Protein AF-A0A960W6P5-F1 (afdb_monomer_lite)

Foldseek 3Di:
DDDDDDDPPPPPPPDPDQPFDDQVDQDPQNQVQLQQQLLQLQLCCQPPVFHFDDDCVQDDVQQFHWWKKKKWKAFPPHGGQFIFIDLTGPGGNSVRSSVNSSCRQPPRPVHHHHHNVSSVRIKMKMKTKGRWDWDDDDAPVRVQVPDDALFWWKWKQDPLGIFIDASVCSVVDDGPLQVQLVRCVVSPHHSCCSHPPPVMIMIIMGIDMDICVVVDDDDAFPAAWAQGPQAIAGQDDDDPPDDDDPPDDPPPPDHDRHRHIGTDPRDDDDD

Secondary structure (DSSP, 8-state):
----------------S-----GGG--HHHHHHHHHHHHHHHHHHHHTS---B--GGGS-HHHHSB-EEEEEEEETTTEEEEEEEESS-SSBHHHHHHHHHHHHHH--TTSPPPPTTTTTTEEEEEEEEPPPEEE--SSHHHHHHH--TTT-EEEEEETTEEEEE-GGGGGGSSSHHHHHHHHHHHTT--TTHHHH-TT-EEEEE-EEEEEHHHH-PPP--TT-EEEETTEEEE-S---SSSPPPTT-SPPTT----S---B-TT------

Structure (mmCIF, N/CA/C/O backbone):
data_AF-A0A960W6P5-F1
#
_entry.id   AF-A0A960W6P5-F1
#
loop_
_atom_site.group_PDB
_atom_site.id
_atom_site.type_symbol
_atom_site.label_atom_id
_atom_site.label_alt_id
_atom_site.label_comp_id
_atom_site.label_asym_id
_atom_site.label_entity_id
_atom_site.label_seq_id
_atom_site.pdbx_PDB_ins_code
_atom_site.Cartn_x
_atom_site.Cartn_y
_atom_site.Cartn_z
_atom_site.occupancy
_atom_site.B_iso_or_equiv
_atom_site.auth_seq_id
_atom_site.auth_comp_id
_atom_site.auth_asym_id
_atom_site.auth_atom_id
_atom_site.pdbx_PDB_model_num
ATOM 1 N N . MET A 1 1 ? 54.109 10.549 22.892 1.00 36.94 1 MET A N 1
ATOM 2 C CA . MET A 1 1 ? 53.603 11.920 22.634 1.00 36.94 1 MET A CA 1
ATOM 3 C C . MET A 1 1 ? 52.631 11.817 21.458 1.00 36.94 1 MET A C 1
ATOM 5 O O . MET A 1 1 ? 53.057 11.331 20.428 1.00 36.94 1 MET A O 1
ATOM 9 N N . ARG A 1 2 ? 51.299 11.926 21.640 1.00 33.75 2 ARG A N 1
ATOM 10 C CA . ARG A 1 2 ? 50.510 13.191 21.607 1.00 33.75 2 ARG A CA 1
ATOM 11 C C . ARG A 1 2 ? 50.836 13.976 20.315 1.00 33.75 2 ARG A C 1
ATOM 13 O O . ARG A 1 2 ? 51.990 14.343 20.184 1.00 33.75 2 ARG A O 1
ATOM 20 N N . LYS A 1 3 ? 49.952 14.300 19.360 1.00 33.56 3 LYS A N 1
ATOM 21 C CA . LYS A 1 3 ? 48.526 14.713 19.352 1.00 33.56 3 LYS A CA 1
ATOM 22 C C . LYS A 1 3 ? 48.093 14.853 17.861 1.00 33.56 3 LYS A C 1
ATOM 24 O O . LYS A 1 3 ? 48.922 15.250 17.059 1.00 33.56 3 LYS A O 1
ATOM 29 N N . TRP A 1 4 ? 46.904 14.376 17.465 1.00 28.83 4 TRP A N 1
ATOM 30 C CA . TRP A 1 4 ? 45.739 15.163 16.979 1.00 28.83 4 TRP A CA 1
ATOM 31 C C . TRP A 1 4 ? 45.913 16.044 15.725 1.00 28.83 4 TRP A C 1
ATOM 33 O O . TRP A 1 4 ? 46.642 17.017 15.796 1.00 28.83 4 TRP A O 1
ATOM 43 N N . PHE A 1 5 ? 45.125 15.754 14.676 1.00 30.88 5 PHE A N 1
ATOM 44 C CA . PHE A 1 5 ? 44.292 16.668 13.853 1.00 30.88 5 PHE A CA 1
ATOM 45 C C . PHE A 1 5 ? 43.486 15.755 12.894 1.00 30.88 5 PHE A C 1
ATOM 47 O O . PHE A 1 5 ? 44.044 15.206 11.956 1.00 30.88 5 PHE A O 1
ATOM 54 N N . ALA A 1 6 ? 42.272 15.287 13.205 1.00 30.50 6 ALA A N 1
ATOM 55 C CA . ALA A 1 6 ? 41.006 16.026 13.248 1.00 30.50 6 ALA A CA 1
ATOM 56 C C . ALA A 1 6 ? 40.780 16.889 11.993 1.00 30.50 6 ALA A C 1
ATOM 58 O O . ALA A 1 6 ? 41.143 18.056 11.983 1.00 30.50 6 ALA A O 1
ATOM 59 N N . CYS A 1 7 ? 40.180 16.295 10.956 1.00 28.50 7 CYS A N 1
ATOM 60 C CA . CYS A 1 7 ? 39.377 16.996 9.946 1.00 28.50 7 CYS A CA 1
ATOM 61 C C . CYS A 1 7 ? 38.496 15.985 9.188 1.00 28.50 7 CYS A C 1
ATOM 63 O O . CYS A 1 7 ? 38.582 15.813 7.977 1.00 28.50 7 CYS A O 1
ATOM 65 N N . ILE A 1 8 ? 37.638 15.283 9.936 1.00 33.38 8 ILE A N 1
ATOM 66 C CA . ILE A 1 8 ? 36.385 14.762 9.381 1.00 33.38 8 ILE A CA 1
ATOM 67 C C . ILE A 1 8 ? 35.497 15.995 9.254 1.00 33.38 8 ILE A C 1
ATOM 69 O O . ILE A 1 8 ? 34.853 16.413 10.217 1.00 33.38 8 ILE A O 1
ATOM 73 N N . LEU A 1 9 ? 35.561 16.654 8.098 1.00 32.22 9 LEU A N 1
ATOM 74 C CA . LEU A 1 9 ? 34.651 17.742 7.792 1.00 32.22 9 LEU A CA 1
ATOM 75 C C . LEU A 1 9 ? 33.295 17.102 7.492 1.00 32.22 9 LEU A C 1
ATOM 77 O O . LEU A 1 9 ? 33.048 16.592 6.401 1.00 32.22 9 LEU A O 1
ATOM 81 N N . PHE A 1 10 ? 32.467 17.077 8.535 1.00 31.36 10 PHE A N 1
ATOM 82 C CA . PHE A 1 10 ? 31.018 16.990 8.473 1.00 31.36 10 PHE A CA 1
ATOM 83 C C . PHE A 1 10 ? 30.524 17.817 7.282 1.00 31.36 10 PHE A C 1
ATOM 85 O O . PHE A 1 10 ? 30.474 19.046 7.342 1.00 31.36 10 PHE A O 1
ATOM 92 N N . LEU A 1 11 ? 30.164 17.143 6.191 1.00 30.20 11 LEU A N 1
ATOM 93 C CA . LEU A 1 11 ? 29.319 17.745 5.178 1.00 30.20 11 LEU A CA 1
ATOM 94 C C . LEU A 1 11 ? 27.909 17.735 5.765 1.00 30.20 11 LEU A C 1
ATOM 96 O O . LEU A 1 11 ? 27.153 16.776 5.623 1.00 30.20 11 LEU A O 1
ATOM 100 N N . THR A 1 12 ? 27.619 18.786 6.526 1.00 31.58 12 THR A N 1
ATOM 101 C CA . THR A 1 12 ? 26.299 19.118 7.043 1.00 31.58 12 THR A CA 1
ATOM 102 C C . THR A 1 12 ? 25.379 19.297 5.847 1.00 31.58 12 THR A C 1
ATOM 104 O O . THR A 1 12 ? 25.300 20.366 5.245 1.00 31.58 12 THR A O 1
ATOM 107 N N . VAL A 1 13 ? 24.711 18.216 5.460 1.00 35.00 13 VAL A N 1
ATOM 108 C CA . VAL A 1 13 ? 23.584 18.301 4.553 1.00 35.00 13 VAL A CA 1
ATOM 109 C C . VAL A 1 13 ? 22.502 19.065 5.313 1.00 35.00 13 VAL A C 1
ATOM 111 O O . VAL A 1 13 ? 21.897 18.542 6.247 1.00 35.00 13 VAL A O 1
ATOM 114 N N . LEU A 1 14 ? 22.288 20.321 4.918 1.00 33.56 14 LEU A N 1
ATOM 115 C CA . LEU A 1 14 ? 21.034 21.037 5.126 1.00 33.56 14 LEU A CA 1
ATOM 116 C C . LEU A 1 14 ? 19.917 20.245 4.423 1.00 33.56 14 LEU A C 1
ATOM 118 O O . LEU A 1 14 ? 19.504 20.561 3.311 1.00 33.56 14 LEU A O 1
ATOM 122 N N . LEU A 1 15 ? 19.451 19.175 5.058 1.00 34.84 15 LEU A N 1
ATOM 123 C CA . LEU A 1 15 ? 18.169 18.561 4.762 1.00 34.84 15 LEU A CA 1
ATOM 124 C C . LEU A 1 15 ? 17.213 19.091 5.816 1.00 34.84 15 LEU A C 1
ATOM 126 O O . LEU A 1 15 ? 17.312 18.782 7.000 1.00 34.84 15 LEU A O 1
ATOM 130 N N . CYS A 1 16 ? 16.317 19.951 5.354 1.00 30.98 16 CYS A N 1
ATOM 131 C CA . CYS A 1 16 ? 15.115 20.345 6.056 1.00 30.98 16 CYS A CA 1
ATOM 132 C C . CYS A 1 16 ? 14.425 19.091 6.634 1.00 30.98 16 CYS A C 1
ATOM 134 O O . CYS A 1 16 ? 13.851 18.304 5.890 1.00 30.98 16 CYS A O 1
ATOM 136 N N . GLY A 1 17 ? 14.569 18.875 7.944 1.00 33.03 17 GLY A N 1
ATOM 137 C CA . GLY A 1 17 ? 13.597 18.250 8.850 1.00 33.03 17 GLY A CA 1
ATOM 138 C C . GLY A 1 17 ? 12.986 16.877 8.541 1.00 33.03 17 GLY A C 1
ATOM 139 O O . GLY A 1 17 ? 12.053 16.516 9.241 1.00 33.03 17 GLY A O 1
ATOM 140 N N . MET A 1 18 ? 13.437 16.102 7.553 1.00 37.28 18 MET A N 1
ATOM 141 C CA . MET A 1 18 ? 12.919 14.744 7.328 1.00 37.28 18 MET A CA 1
ATOM 142 C C . MET A 1 18 ? 13.767 13.735 8.097 1.00 37.28 18 MET A C 1
ATOM 144 O O . MET A 1 18 ? 14.773 13.226 7.594 1.00 37.28 18 MET A O 1
ATOM 148 N N . ARG A 1 19 ? 13.375 13.455 9.340 1.00 43.12 19 ARG A N 1
ATOM 149 C CA . ARG A 1 19 ? 13.974 12.384 10.132 1.00 43.12 19 ARG A CA 1
ATOM 150 C C . ARG A 1 19 ? 13.418 11.060 9.608 1.00 43.12 19 ARG A C 1
ATOM 152 O O . ARG A 1 19 ? 12.298 10.669 9.897 1.00 43.12 19 ARG A O 1
ATOM 159 N N . ILE A 1 20 ? 14.191 10.390 8.756 1.00 44.88 20 ILE A N 1
ATOM 160 C CA . ILE A 1 20 ? 13.807 9.086 8.204 1.00 44.88 20 ILE A CA 1
ATOM 161 C C . ILE A 1 20 ? 13.929 8.054 9.328 1.00 44.88 20 ILE A C 1
ATOM 163 O O . ILE A 1 20 ? 15.038 7.629 9.658 1.00 44.88 20 ILE A O 1
ATOM 167 N N . TYR A 1 21 ? 12.804 7.657 9.919 1.00 45.97 21 TYR A N 1
ATOM 168 C CA . TYR A 1 21 ? 12.775 6.531 10.844 1.00 45.97 21 TYR A CA 1
ATOM 169 C C . TYR A 1 21 ? 12.943 5.221 10.062 1.00 45.97 21 TYR A C 1
ATOM 171 O O . TYR A 1 21 ? 12.307 5.035 9.018 1.00 45.97 21 TYR A O 1
ATOM 179 N N . PRO A 1 22 ? 13.824 4.311 10.511 1.00 53.16 22 PRO A N 1
ATOM 180 C CA . PRO A 1 22 ? 13.925 3.000 9.902 1.00 53.16 22 PRO A CA 1
ATOM 181 C C . PRO A 1 22 ? 12.586 2.293 10.091 1.00 53.16 22 PRO A C 1
ATOM 183 O O . PRO A 1 22 ? 12.090 2.172 11.207 1.00 53.16 22 PRO A O 1
ATOM 186 N N . VAL A 1 23 ? 12.010 1.837 8.980 1.00 54.44 23 VAL A N 1
ATOM 187 C CA . VAL A 1 23 ? 10.704 1.172 8.955 1.00 54.44 23 VAL A CA 1
ATOM 188 C C . VAL A 1 23 ? 10.658 0.001 9.937 1.00 54.44 23 VAL A C 1
ATOM 190 O O . VAL A 1 23 ? 9.625 -0.213 10.541 1.00 54.44 23 VAL A O 1
ATOM 193 N N . GLU A 1 24 ? 11.792 -0.645 10.221 1.00 57.94 24 GLU A N 1
ATOM 194 C CA . GLU A 1 24 ? 11.976 -1.787 11.138 1.00 57.94 24 GLU A CA 1
ATOM 195 C C . GLU A 1 24 ? 11.579 -1.557 12.616 1.00 57.94 24 GLU A C 1
ATOM 197 O O . GLU A 1 24 ? 11.717 -2.475 13.417 1.00 57.94 24 GLU A O 1
ATOM 202 N N . ASN A 1 25 ? 11.044 -0.387 12.988 1.00 67.19 25 ASN A N 1
ATOM 203 C CA . ASN A 1 25 ? 10.884 0.026 14.384 1.00 67.19 25 ASN A CA 1
ATOM 204 C C . ASN A 1 25 ? 9.453 0.390 14.832 1.00 67.19 25 ASN A C 1
ATOM 206 O O . ASN A 1 25 ? 9.312 1.110 15.816 1.00 67.19 25 ASN A O 1
ATOM 210 N N . PHE A 1 26 ? 8.401 -0.093 14.157 1.00 77.88 26 PHE A N 1
ATOM 211 C CA . PHE A 1 26 ? 7.033 0.059 14.683 1.00 77.88 26 PHE A CA 1
ATOM 212 C C . PHE A 1 26 ? 6.753 -0.964 15.781 1.00 77.88 26 PHE A C 1
ATOM 214 O O . PHE A 1 26 ? 6.816 -2.174 15.516 1.00 77.88 26 PHE A O 1
ATOM 221 N N . ALA A 1 27 ? 6.421 -0.487 16.978 1.00 77.75 27 ALA A N 1
ATOM 222 C CA . ALA A 1 27 ? 6.035 -1.334 18.102 1.00 77.75 27 ALA A CA 1
ATOM 223 C C . ALA A 1 27 ? 4.713 -2.075 17.799 1.00 77.75 27 ALA A C 1
ATOM 225 O O . ALA A 1 27 ? 3.899 -1.565 17.021 1.00 77.75 27 ALA A O 1
ATOM 226 N N . PRO A 1 28 ? 4.471 -3.273 18.369 1.00 73.38 28 PRO A N 1
ATOM 227 C CA . PRO A 1 28 ? 3.207 -3.996 18.193 1.00 73.38 28 PRO A CA 1
ATOM 228 C C . PRO A 1 28 ? 1.972 -3.127 18.468 1.00 73.38 28 PRO A C 1
ATOM 230 O O . PRO A 1 28 ? 0.989 -3.190 17.731 1.00 73.38 28 PRO A O 1
ATOM 233 N N . GLU A 1 29 ? 2.061 -2.252 19.466 1.00 70.94 29 GLU A N 1
ATOM 234 C CA . GLU A 1 29 ? 1.019 -1.306 19.843 1.00 70.94 29 GLU A CA 1
ATOM 235 C C . GLU A 1 29 ? 0.746 -0.302 18.713 1.00 70.94 29 GLU A C 1
ATOM 237 O O . GLU A 1 29 ? -0.391 -0.100 18.303 1.00 70.94 29 GLU A O 1
ATOM 242 N N . GLU A 1 30 ? 1.782 0.281 18.116 1.00 79.50 30 GLU A N 1
ATOM 243 C CA . GLU A 1 30 ? 1.628 1.235 17.009 1.00 79.50 30 GLU A CA 1
ATOM 244 C C . GLU A 1 30 ? 0.997 0.589 15.767 1.00 79.50 30 GLU A C 1
ATOM 246 O O . GLU A 1 30 ? 0.208 1.220 15.063 1.00 79.50 30 GLU A O 1
ATOM 251 N N . ARG A 1 31 ? 1.308 -0.684 15.503 1.00 81.81 31 ARG A N 1
ATOM 252 C CA . ARG A 1 31 ? 0.706 -1.445 14.396 1.00 81.81 31 ARG A CA 1
ATOM 253 C C . ARG A 1 31 ? -0.774 -1.703 14.650 1.00 81.81 31 ARG A C 1
ATOM 255 O O . ARG A 1 31 ? -1.598 -1.422 13.780 1.00 81.81 31 ARG A O 1
ATOM 262 N N . ALA A 1 32 ? -1.113 -2.168 15.852 1.00 75.31 32 ALA A N 1
ATOM 263 C CA . ALA A 1 32 ? -2.498 -2.360 16.268 1.00 75.31 32 ALA A CA 1
ATOM 264 C C . ALA A 1 32 ? -3.291 -1.042 16.202 1.00 75.31 32 ALA A C 1
ATOM 266 O O . ALA A 1 32 ? -4.412 -1.024 15.699 1.00 75.31 32 ALA A O 1
ATOM 267 N N . TYR A 1 33 ? -2.685 0.082 16.600 1.00 78.19 33 TYR A N 1
ATOM 268 C CA . TYR A 1 33 ? -3.291 1.407 16.458 1.00 78.19 33 TYR A CA 1
ATOM 269 C C . TYR A 1 33 ? -3.628 1.757 15.014 1.00 78.19 33 TYR A C 1
ATOM 271 O O . TYR A 1 33 ? -4.743 2.180 14.725 1.00 78.19 33 TYR A O 1
ATOM 279 N N . LEU A 1 34 ? -2.681 1.581 14.091 1.00 86.44 34 LEU A N 1
ATOM 280 C CA . LEU A 1 34 ? -2.907 1.902 12.683 1.00 86.44 34 LEU A CA 1
ATOM 281 C C . LEU A 1 34 ? -3.970 0.995 12.048 1.00 86.44 34 LEU A C 1
ATOM 283 O O . LEU A 1 34 ? -4.741 1.470 11.215 1.00 86.44 34 LEU A O 1
ATOM 287 N N . LEU A 1 35 ? -4.062 -0.273 12.459 1.00 84.00 35 LEU A N 1
ATOM 288 C CA . LEU A 1 35 ? -5.155 -1.158 12.037 1.00 84.00 35 LEU A CA 1
ATOM 289 C C . LEU A 1 35 ? -6.504 -0.685 12.583 1.00 84.00 35 LEU A C 1
ATOM 291 O O . LEU A 1 35 ? -7.467 -0.611 11.822 1.00 84.00 35 LEU A O 1
ATOM 295 N N . ASN A 1 36 ? -6.568 -0.285 13.854 1.00 76.81 36 ASN A N 1
ATOM 296 C CA . ASN A 1 36 ? -7.779 0.292 14.441 1.00 76.81 36 ASN A CA 1
ATOM 297 C C . ASN A 1 36 ? -8.178 1.596 13.735 1.00 76.81 36 ASN A C 1
ATOM 299 O O . ASN A 1 36 ? -9.363 1.837 13.508 1.00 76.81 36 ASN A O 1
ATOM 303 N N . LEU A 1 37 ? -7.196 2.410 13.336 1.00 84.56 37 LEU A N 1
ATOM 304 C CA . LEU A 1 37 ? -7.404 3.652 12.591 1.00 84.56 37 LEU A CA 1
ATOM 305 C C . LEU A 1 37 ? -8.008 3.398 11.230 1.00 84.56 37 LEU A C 1
ATOM 307 O O . LEU A 1 37 ? -8.982 4.049 10.855 1.00 84.56 37 LEU A O 1
ATOM 311 N N . ALA A 1 38 ? -7.448 2.428 10.517 1.00 90.56 38 ALA A N 1
ATOM 312 C CA . ALA A 1 38 ? -7.981 1.991 9.246 1.00 90.56 38 ALA A CA 1
ATOM 313 C C . ALA A 1 38 ? -9.400 1.425 9.415 1.00 90.56 38 ALA A C 1
ATOM 315 O O . ALA A 1 38 ? -10.299 1.817 8.677 1.00 90.56 38 ALA A O 1
ATOM 316 N N . ARG A 1 39 ? -9.650 0.578 10.422 1.00 89.62 39 ARG A N 1
ATOM 317 C CA . ARG A 1 39 ? -10.983 0.013 10.683 1.00 89.62 39 ARG A CA 1
ATOM 318 C C . ARG A 1 39 ? -12.025 1.090 10.980 1.00 89.62 39 ARG A C 1
ATOM 320 O O . ARG A 1 39 ? -13.084 1.078 10.360 1.00 89.62 39 ARG A O 1
ATOM 327 N N . ALA A 1 40 ? -11.713 2.043 11.856 1.00 80.44 40 ALA A N 1
ATOM 328 C CA . ALA A 1 40 ? -12.594 3.173 12.149 1.00 80.44 40 ALA A CA 1
ATOM 329 C C . ALA A 1 40 ? -12.857 4.021 10.894 1.00 80.44 40 ALA A C 1
ATOM 331 O O . ALA A 1 40 ? -14.001 4.345 10.588 1.00 80.44 40 ALA A O 1
ATOM 332 N N . ALA A 1 41 ? -11.809 4.332 10.122 1.00 88.62 41 ALA A N 1
ATOM 333 C CA . ALA A 1 41 ? -11.936 5.080 8.874 1.00 88.62 41 ALA A CA 1
ATOM 334 C C . ALA A 1 41 ? -12.802 4.354 7.835 1.00 88.62 41 ALA A C 1
ATOM 336 O O . ALA A 1 41 ? -13.607 4.990 7.154 1.00 88.62 41 ALA A O 1
ATOM 337 N N . LEU A 1 42 ? -12.667 3.032 7.718 1.00 90.75 42 LEU A N 1
ATOM 338 C CA . LEU A 1 42 ? -13.500 2.218 6.840 1.00 90.75 42 LEU A CA 1
ATOM 339 C C . LEU A 1 42 ? -14.964 2.263 7.289 1.00 90.75 42 LEU A C 1
ATOM 341 O O . LEU A 1 42 ? -15.825 2.671 6.513 1.00 90.75 42 LEU A O 1
ATOM 345 N N . ASP A 1 43 ? -15.236 1.883 8.537 1.00 82.62 43 ASP A N 1
ATOM 346 C CA . ASP A 1 43 ? -16.601 1.730 9.037 1.00 82.62 43 ASP A CA 1
ATOM 347 C C . ASP A 1 43 ? -17.370 3.059 8.994 1.00 82.62 43 ASP A C 1
ATOM 349 O O . ASP A 1 43 ? -18.517 3.093 8.548 1.00 82.62 43 ASP A O 1
ATOM 353 N N . TRP A 1 44 ? -16.738 4.162 9.400 1.00 84.44 44 TRP A N 1
ATOM 354 C CA . TRP A 1 44 ? -17.386 5.475 9.477 1.00 84.44 44 TRP A CA 1
ATOM 355 C C . TRP A 1 44 ? -17.564 6.133 8.122 1.00 84.44 44 TRP A C 1
ATOM 357 O O . TRP A 1 44 ? -18.587 6.770 7.878 1.00 84.44 44 TRP A O 1
ATOM 367 N N . SER A 1 45 ? -16.613 5.945 7.207 1.00 89.69 45 SER A N 1
ATOM 368 C CA . SER A 1 45 ? -16.766 6.500 5.864 1.00 89.69 45 SER A CA 1
ATOM 369 C C . SER A 1 45 ? -17.852 5.771 5.079 1.00 89.69 45 SER A C 1
ATOM 371 O O . SER A 1 45 ? -18.560 6.402 4.301 1.00 89.69 45 SER A O 1
ATOM 373 N N . VAL A 1 46 ? -18.007 4.461 5.290 1.00 87.19 46 VAL A N 1
ATOM 374 C CA . VAL A 1 46 ? -19.034 3.649 4.622 1.00 87.19 46 VAL A CA 1
ATOM 375 C C . VAL A 1 46 ? -20.424 3.875 5.220 1.00 87.19 46 VAL A C 1
ATOM 377 O O . VAL A 1 46 ? -21.399 3.915 4.474 1.00 87.19 46 VAL A O 1
ATOM 380 N N . ARG A 1 47 ? -20.543 4.021 6.545 1.00 83.50 47 ARG A N 1
ATOM 381 C CA . ARG A 1 47 ? -21.846 4.191 7.218 1.00 83.50 47 ARG A CA 1
ATOM 382 C C . ARG A 1 47 ? -22.335 5.634 7.227 1.00 83.50 47 ARG A C 1
ATOM 384 O O . ARG A 1 47 ? -23.497 5.877 6.918 1.00 83.50 47 ARG A O 1
ATOM 391 N N . ASP A 1 48 ? -21.443 6.560 7.564 1.00 79.06 48 ASP A N 1
ATOM 392 C CA . ASP A 1 48 ? -21.805 7.925 7.958 1.00 79.06 48 ASP A CA 1
ATOM 393 C C . ASP A 1 48 ? -21.183 8.988 7.036 1.00 79.06 48 ASP A C 1
ATOM 395 O O . ASP A 1 48 ? -21.495 10.170 7.146 1.00 79.06 48 ASP A O 1
ATOM 399 N N . GLY A 1 49 ? -20.291 8.589 6.119 1.00 78.69 49 GLY A N 1
ATOM 400 C CA . GLY A 1 49 ? -19.528 9.518 5.279 1.00 78.69 49 GLY A CA 1
ATOM 401 C C . GLY A 1 49 ? -18.445 10.292 6.041 1.00 78.69 49 GLY A C 1
ATOM 402 O O . GLY A 1 49 ? -17.901 11.261 5.512 1.00 78.69 49 GLY A O 1
ATOM 403 N N . ASN A 1 50 ? -18.117 9.859 7.261 1.00 79.19 50 ASN A N 1
ATOM 404 C CA . ASN A 1 50 ? -17.197 10.532 8.175 1.00 79.19 50 ASN A CA 1
ATOM 405 C C . ASN A 1 50 ? -15.816 9.860 8.224 1.00 79.19 50 ASN A C 1
ATOM 407 O O . ASN A 1 50 ? -15.625 8.728 7.783 1.00 79.19 50 ASN A O 1
ATOM 411 N N . ALA A 1 51 ? -14.830 10.564 8.779 1.00 77.56 51 ALA A N 1
ATOM 412 C CA . ALA A 1 51 ? -13.466 10.070 8.954 1.00 77.56 51 ALA A CA 1
ATOM 413 C C . ALA A 1 51 ? -12.974 10.370 10.372 1.00 77.56 51 ALA A C 1
ATOM 415 O O . ALA A 1 51 ? -13.317 11.420 10.900 1.00 77.56 51 ALA A O 1
ATOM 416 N N . PRO A 1 52 ? -12.144 9.521 10.991 1.00 74.69 52 PRO A N 1
ATOM 417 C CA . PRO A 1 52 ? -11.626 9.811 12.317 1.00 74.69 52 PRO A CA 1
ATOM 418 C C . PRO A 1 52 ? -10.747 11.072 12.368 1.00 74.69 52 PRO A C 1
ATOM 420 O O . PRO A 1 52 ? -9.873 11.286 11.530 1.00 74.69 52 PRO A O 1
ATOM 423 N N . SER A 1 53 ? -10.974 11.891 13.392 1.00 75.38 53 SER A N 1
ATOM 424 C CA . SER A 1 53 ? -10.114 12.958 13.883 1.00 75.38 53 SER A CA 1
ATOM 425 C C . SER A 1 53 ? -9.190 12.440 14.992 1.00 75.38 53 SER A C 1
ATOM 427 O O . SER A 1 53 ? -9.618 11.840 15.976 1.00 75.38 53 SER A O 1
ATOM 429 N N . VAL A 1 54 ? -7.893 12.691 14.844 1.00 73.75 54 VAL A N 1
ATOM 430 C CA . VAL A 1 54 ? -6.871 12.244 15.796 1.00 73.75 54 VAL A CA 1
ATOM 431 C C . VAL A 1 54 ? -6.075 13.448 16.277 1.00 73.75 54 VAL A C 1
ATOM 433 O O . VAL A 1 54 ? -5.523 14.188 15.454 1.00 73.75 54 VAL A O 1
ATOM 436 N N . ASP A 1 55 ? -5.970 13.617 17.597 1.00 73.31 55 ASP A N 1
ATOM 437 C CA . ASP A 1 55 ? -5.045 14.587 18.175 1.00 73.31 55 ASP A CA 1
ATOM 438 C C . ASP A 1 55 ? -3.609 14.070 18.049 1.00 73.31 55 ASP A C 1
ATOM 440 O O . ASP A 1 55 ? -3.170 13.149 18.737 1.00 73.31 55 ASP A O 1
ATOM 444 N N . SER A 1 56 ? -2.853 14.687 17.143 1.00 72.12 56 SER A N 1
ATOM 445 C CA . SER A 1 56 ? -1.462 14.318 16.904 1.00 72.12 56 SER A CA 1
ATOM 446 C C . SER A 1 56 ? -0.569 14.486 18.140 1.00 72.12 56 SER A C 1
ATOM 448 O O . SER A 1 56 ? 0.447 13.799 18.231 1.00 72.12 56 SER A O 1
ATOM 450 N N . ALA A 1 57 ? -0.917 15.361 19.093 1.00 69.56 57 ALA A N 1
ATOM 451 C CA . ALA A 1 57 ? -0.101 15.607 20.284 1.00 69.56 57 ALA A CA 1
ATOM 452 C C . ALA A 1 57 ? 0.021 14.368 21.187 1.00 69.56 57 ALA A C 1
ATOM 454 O O . ALA A 1 57 ? 1.014 14.229 21.903 1.00 69.56 57 ALA A O 1
ATOM 455 N N . GLU A 1 58 ? -0.948 13.457 21.113 1.00 67.75 58 GLU A N 1
ATOM 456 C CA . GLU A 1 58 ? -0.977 12.223 21.898 1.00 67.75 58 GLU A CA 1
ATOM 457 C C . GLU A 1 58 ? -0.297 11.045 21.186 1.00 67.75 58 GLU A C 1
ATOM 459 O O . GLU A 1 58 ? -0.096 9.989 21.786 1.00 67.75 58 GLU A O 1
ATOM 464 N N . LEU A 1 59 ? 0.110 11.221 19.922 1.00 71.94 59 LEU A N 1
ATOM 465 C CA . LEU A 1 59 ? 0.718 10.156 19.133 1.00 71.94 59 LEU A CA 1
ATOM 466 C C . LEU A 1 59 ? 2.239 10.054 19.322 1.00 71.94 59 LEU A C 1
ATOM 468 O O . LEU A 1 59 ? 2.949 11.078 19.325 1.00 71.94 59 LEU A O 1
ATOM 472 N N . PRO A 1 60 ? 2.775 8.816 19.325 1.00 76.19 60 PRO A N 1
ATOM 473 C CA . PRO A 1 60 ? 4.198 8.570 19.128 1.00 76.19 60 PRO A CA 1
ATOM 474 C C . PRO A 1 60 ? 4.750 9.327 17.909 1.00 76.19 60 PRO A C 1
ATOM 476 O O . PRO A 1 60 ? 4.069 9.500 16.896 1.00 76.19 60 PRO A O 1
ATOM 479 N N . GLU A 1 61 ? 5.999 9.798 18.003 1.00 82.19 61 GLU A N 1
ATOM 480 C CA . GLU A 1 61 ? 6.664 10.563 16.930 1.00 82.19 61 GLU A CA 1
ATOM 481 C C . GLU A 1 61 ? 6.683 9.783 15.607 1.00 82.19 61 GLU A C 1
ATOM 483 O O . GLU A 1 61 ? 6.379 10.337 14.556 1.00 82.19 61 GLU A O 1
ATOM 488 N N . THR A 1 62 ? 6.920 8.474 15.677 1.00 84.94 62 THR A N 1
ATOM 489 C CA . THR A 1 62 ? 6.886 7.507 14.564 1.00 84.94 62 THR A CA 1
ATOM 490 C C . THR A 1 62 ? 5.615 7.589 13.711 1.00 84.94 62 THR A C 1
ATOM 492 O O . THR A 1 62 ? 5.698 7.489 12.488 1.00 84.94 62 THR A O 1
ATOM 495 N N . LEU A 1 63 ? 4.443 7.810 14.318 1.00 86.62 63 LEU A N 1
ATOM 496 C CA . LEU A 1 63 ? 3.161 7.908 13.610 1.00 86.62 63 LEU A CA 1
ATOM 497 C C . LEU A 1 63 ? 2.906 9.301 13.024 1.00 86.62 63 LEU A C 1
ATOM 499 O O . LEU A 1 63 ? 2.115 9.446 12.087 1.00 86.62 63 LEU A O 1
ATOM 503 N N . ARG A 1 64 ? 3.569 10.326 13.570 1.00 87.25 64 ARG A N 1
ATOM 504 C CA . ARG A 1 64 ? 3.506 11.716 13.095 1.00 87.25 64 ARG A CA 1
ATOM 505 C C . ARG A 1 64 ? 4.454 12.000 11.934 1.00 87.25 64 ARG A C 1
ATOM 507 O O . ARG A 1 64 ? 4.285 12.998 11.234 1.00 87.25 64 ARG A O 1
ATOM 514 N N . GLU A 1 65 ? 5.431 11.135 11.725 1.00 89.06 65 GLU A N 1
ATOM 515 C CA . GLU A 1 65 ? 6.390 11.252 10.637 1.00 89.06 65 GLU A CA 1
ATOM 516 C C . GLU A 1 65 ? 5.779 10.872 9.289 1.00 89.06 65 GLU A C 1
ATOM 518 O O . GLU A 1 65 ? 4.802 10.123 9.187 1.00 89.06 65 GLU A O 1
ATOM 523 N N . LYS A 1 66 ? 6.356 11.419 8.220 1.00 91.06 66 LYS A N 1
ATOM 524 C CA . LYS A 1 66 ? 5.886 11.157 6.857 1.00 91.06 66 LYS A CA 1
ATOM 525 C C . LYS A 1 66 ? 6.401 9.802 6.389 1.00 91.06 66 LYS A C 1
ATOM 527 O O . LYS A 1 66 ? 7.608 9.611 6.253 1.00 91.06 66 LYS A O 1
ATOM 532 N N . ALA A 1 67 ? 5.488 8.898 6.053 1.00 89.81 67 ALA A N 1
ATOM 533 C CA . ALA A 1 67 ? 5.826 7.602 5.479 1.00 89.81 67 ALA A CA 1
ATOM 534 C C . ALA A 1 67 ? 4.843 7.220 4.371 1.00 89.81 67 ALA A C 1
ATOM 536 O O . ALA A 1 67 ? 3.629 7.367 4.522 1.00 89.81 67 ALA A O 1
ATOM 537 N N . GLY A 1 68 ? 5.378 6.728 3.250 1.00 92.12 68 GLY A N 1
ATOM 538 C CA . GLY A 1 68 ? 4.553 6.108 2.218 1.00 92.12 68 GLY A CA 1
ATOM 539 C C . GLY A 1 68 ? 3.860 4.878 2.796 1.00 92.12 68 GLY A C 1
ATOM 540 O O . GLY A 1 68 ? 4.472 4.123 3.552 1.00 92.12 68 GLY A O 1
ATOM 541 N N . CYS A 1 69 ? 2.591 4.675 2.466 1.00 94.62 69 CYS A N 1
ATOM 542 C CA . CYS A 1 69 ? 1.864 3.496 2.907 1.00 94.62 69 CYS A CA 1
ATOM 543 C C . CYS A 1 69 ? 0.840 3.047 1.871 1.00 94.62 69 CYS A C 1
ATOM 545 O O . CYS A 1 69 ? 0.392 3.831 1.031 1.00 94.62 69 CYS A O 1
ATOM 547 N N . PHE A 1 70 ? 0.468 1.777 1.960 1.00 94.75 70 PHE A N 1
ATOM 548 C CA . PHE A 1 70 ? -0.649 1.184 1.241 1.00 94.75 70 PHE A CA 1
ATOM 549 C C . PHE A 1 70 ? -1.612 0.575 2.252 1.00 94.75 70 PHE A C 1
ATOM 551 O O . PHE A 1 70 ? -1.178 -0.068 3.207 1.00 94.75 70 PHE A O 1
ATOM 558 N N . VAL A 1 71 ? -2.906 0.779 2.031 1.00 96.56 71 VAL A N 1
ATOM 559 C CA . VAL A 1 71 ? -3.969 0.078 2.748 1.00 96.56 71 VAL A CA 1
ATOM 560 C C . VAL A 1 71 ? -4.645 -0.855 1.763 1.00 96.56 71 VAL A C 1
ATOM 562 O O . VAL A 1 71 ? -5.038 -0.439 0.670 1.00 96.56 71 VAL A O 1
ATOM 565 N N . THR A 1 72 ? -4.752 -2.118 2.154 1.00 95.56 72 THR A N 1
ATOM 566 C CA . THR A 1 72 ? -5.372 -3.175 1.363 1.00 95.56 72 THR A CA 1
ATOM 567 C C . THR A 1 72 ? -6.579 -3.712 2.113 1.00 95.56 72 THR A C 1
ATOM 569 O O . THR A 1 72 ? -6.476 -4.086 3.279 1.00 95.56 72 THR A O 1
ATOM 572 N N . LEU A 1 73 ? -7.714 -3.750 1.426 1.00 96.31 73 LEU A N 1
ATOM 573 C CA . LEU A 1 73 ? -8.959 -4.360 1.861 1.00 96.31 73 LEU A CA 1
ATOM 574 C C . LEU A 1 73 ? -9.101 -5.696 1.136 1.00 96.31 73 LEU A C 1
ATOM 576 O O . LEU A 1 73 ? -8.994 -5.750 -0.094 1.00 96.31 73 LEU A O 1
ATOM 580 N N . THR A 1 74 ? -9.355 -6.767 1.872 1.00 93.94 74 THR A N 1
ATOM 581 C CA . THR A 1 74 ? -9.627 -8.093 1.313 1.00 93.94 74 THR A CA 1
ATOM 582 C C . THR A 1 74 ? -10.907 -8.657 1.909 1.00 93.94 74 THR A C 1
ATOM 584 O O . THR A 1 74 ? -11.170 -8.495 3.095 1.00 93.94 74 THR A O 1
ATOM 587 N N . HIS A 1 75 ? -11.712 -9.341 1.106 1.00 91.06 75 HIS A N 1
ATOM 588 C CA . HIS A 1 75 ? -12.717 -10.251 1.640 1.00 91.06 75 HIS A CA 1
ATOM 589 C C . HIS A 1 75 ? -12.019 -11.444 2.273 1.00 91.06 75 HIS A C 1
ATOM 591 O O . HIS A 1 75 ? -11.090 -12.008 1.685 1.00 91.06 75 HIS A O 1
ATOM 597 N N . ARG A 1 76 ? -12.519 -11.895 3.424 1.00 81.88 76 ARG A N 1
ATOM 598 C CA . ARG A 1 76 ? -12.005 -13.108 4.079 1.00 81.88 76 ARG A CA 1
ATOM 599 C C . ARG A 1 76 ? -12.179 -14.356 3.213 1.00 81.88 76 ARG A C 1
ATOM 601 O O . ARG A 1 76 ? -11.432 -15.314 3.382 1.00 81.88 76 ARG A O 1
ATOM 608 N N . THR A 1 77 ? -13.137 -14.337 2.286 1.00 78.12 77 THR A N 1
ATOM 609 C CA . THR A 1 77 ? -13.496 -15.492 1.447 1.00 78.12 77 THR A CA 1
ATOM 610 C C . THR A 1 77 ? -13.274 -15.293 -0.056 1.00 78.12 77 THR A C 1
ATOM 612 O O . THR A 1 77 ? -13.202 -16.283 -0.779 1.00 78.12 77 THR A O 1
ATOM 615 N N . ALA A 1 78 ? -13.144 -14.050 -0.538 1.00 78.50 78 ALA A N 1
ATOM 616 C CA . ALA A 1 78 ? -13.208 -13.729 -1.972 1.00 78.50 78 ALA A CA 1
ATOM 617 C C . ALA A 1 78 ? -12.021 -12.904 -2.517 1.00 78.50 78 ALA A C 1
ATOM 619 O O . ALA A 1 78 ? -12.030 -12.514 -3.683 1.00 78.50 78 ALA A O 1
ATOM 620 N N . GLY A 1 79 ? -10.975 -12.664 -1.716 1.00 88.00 79 GLY A N 1
ATOM 621 C CA . GLY A 1 79 ? -9.739 -12.020 -2.181 1.00 88.00 79 GLY A CA 1
ATOM 622 C C . GLY A 1 79 ? -9.768 -10.487 -2.135 1.00 88.00 79 GLY A C 1
ATOM 623 O O . GLY A 1 79 ? -10.372 -9.899 -1.245 1.00 88.00 79 GLY A O 1
ATOM 624 N N . LEU A 1 80 ? -9.045 -9.819 -3.040 1.00 93.06 80 LEU A N 1
ATOM 625 C CA . LEU A 1 80 ? -8.840 -8.362 -3.014 1.00 93.06 80 LEU A CA 1
ATOM 626 C C . LEU A 1 80 ? -10.146 -7.574 -3.223 1.00 93.06 80 LEU A C 1
ATOM 628 O O . LEU A 1 80 ? -10.850 -7.809 -4.200 1.00 93.06 80 LEU A O 1
ATOM 632 N N . ARG A 1 81 ? -10.408 -6.588 -2.354 1.00 95.94 81 ARG A N 1
ATOM 633 C CA . ARG A 1 81 ? -11.586 -5.701 -2.402 1.00 95.94 81 ARG A CA 1
ATOM 634 C C . ARG A 1 81 ? -11.255 -4.222 -2.641 1.00 95.94 81 ARG A C 1
ATOM 636 O O . ARG A 1 81 ? -12.109 -3.459 -3.084 1.00 95.94 81 ARG A O 1
ATOM 643 N N . GLY A 1 82 ? -10.018 -3.828 -2.365 1.00 95.62 82 GLY A N 1
ATOM 644 C CA . GLY A 1 82 ? -9.499 -2.491 -2.641 1.00 95.62 82 GLY A CA 1
ATOM 645 C C . GLY A 1 82 ? -8.046 -2.382 -2.201 1.00 95.62 82 GLY A C 1
ATOM 646 O O . GLY A 1 82 ? -7.632 -3.032 -1.245 1.00 95.62 82 GLY A O 1
ATOM 647 N N . CYS A 1 83 ? -7.230 -1.600 -2.896 1.00 94.62 83 CYS A N 1
ATOM 648 C CA . CYS A 1 83 ? -5.866 -1.310 -2.460 1.00 94.62 83 CYS A CA 1
ATOM 649 C C . CYS A 1 83 ? -5.427 0.050 -2.975 1.00 94.62 83 CYS A C 1
ATOM 651 O O . CYS A 1 83 ? -5.258 0.230 -4.181 1.00 94.62 83 CYS A O 1
ATOM 653 N N . MET A 1 84 ? -5.183 0.977 -2.052 1.00 94.62 84 MET A N 1
ATOM 654 C CA . MET A 1 84 ? -4.744 2.330 -2.375 1.00 94.62 84 MET A CA 1
ATOM 655 C C . MET A 1 84 ? -3.572 2.731 -1.493 1.00 94.62 84 MET A C 1
ATOM 657 O O . MET A 1 84 ? -3.460 2.331 -0.335 1.00 94.62 84 MET A O 1
ATOM 661 N N . GLY A 1 85 ? -2.669 3.529 -2.050 1.00 91.75 85 GLY A N 1
ATOM 662 C CA . GLY A 1 85 ? -1.462 3.929 -1.349 1.00 91.75 85 GLY A CA 1
ATOM 663 C C . GLY A 1 85 ? -0.601 4.893 -2.134 1.00 91.75 85 GLY A C 1
ATOM 664 O O . GLY A 1 85 ? -0.914 5.267 -3.266 1.00 91.75 85 GLY A O 1
ATOM 665 N N . SER A 1 86 ? 0.493 5.307 -1.512 1.00 90.00 86 SER A N 1
ATOM 666 C CA . SER A 1 86 ? 1.497 6.154 -2.140 1.00 90.00 86 SER A CA 1
ATOM 667 C C . SER A 1 86 ? 2.899 5.772 -1.674 1.00 90.00 86 SER A C 1
ATOM 669 O O . SER A 1 86 ? 3.130 5.460 -0.508 1.00 90.00 86 SER A O 1
ATOM 671 N N . LEU A 1 87 ? 3.852 5.799 -2.608 1.00 85.75 87 LEU A N 1
ATOM 672 C CA . LEU A 1 87 ? 5.267 5.504 -2.341 1.00 85.75 87 LEU A CA 1
ATOM 673 C C . LEU A 1 87 ? 5.942 6.580 -1.487 1.00 85.75 87 LEU A C 1
ATOM 675 O O . LEU A 1 87 ? 6.870 6.304 -0.733 1.00 85.75 87 LEU A O 1
ATOM 679 N N . THR A 1 88 ? 5.475 7.815 -1.627 1.00 80.69 88 THR A N 1
ATOM 680 C CA . THR A 1 88 ? 5.891 8.968 -0.835 1.00 80.69 88 THR A CA 1
ATOM 681 C C . THR A 1 88 ? 4.689 9.500 -0.068 1.00 80.69 88 THR A C 1
ATOM 683 O O . THR A 1 88 ? 3.540 9.237 -0.430 1.00 80.69 88 THR A O 1
ATOM 686 N N . ALA A 1 89 ? 4.946 10.242 1.002 1.00 80.75 89 ALA A N 1
ATOM 687 C CA . ALA A 1 89 ? 3.898 10.871 1.787 1.00 80.75 89 ALA A CA 1
ATOM 688 C C . ALA A 1 89 ? 4.128 12.373 1.894 1.00 80.75 89 ALA A C 1
ATOM 690 O O . ALA A 1 89 ? 5.228 12.830 2.211 1.00 80.75 89 ALA A O 1
ATOM 691 N N . SER A 1 90 ? 3.071 13.134 1.624 1.00 83.75 90 SER A N 1
ATOM 692 C CA . SER A 1 90 ? 3.005 14.567 1.908 1.00 83.75 90 SER A CA 1
ATOM 693 C C . SER A 1 90 ? 2.569 14.840 3.349 1.00 83.75 90 SER A C 1
ATOM 695 O O . SER A 1 90 ? 2.981 15.855 3.911 1.00 83.75 90 SER A O 1
ATOM 697 N N . GLU A 1 91 ? 1.815 13.912 3.945 1.00 89.75 91 GLU A N 1
ATOM 698 C CA . GLU A 1 91 ? 1.223 13.984 5.284 1.00 89.75 91 GLU A CA 1
ATOM 699 C C . GLU A 1 91 ? 1.834 12.949 6.253 1.00 89.75 91 GLU A C 1
ATOM 701 O O . GLU A 1 91 ? 2.464 11.984 5.809 1.00 89.75 91 GLU A O 1
ATOM 706 N N . PRO A 1 92 ? 1.646 13.132 7.574 1.00 92.69 92 PRO A N 1
ATOM 707 C CA . PRO A 1 92 ? 1.935 12.122 8.591 1.00 92.69 92 PRO A CA 1
ATOM 708 C C . PRO A 1 92 ? 1.320 10.747 8.305 1.00 92.69 92 PRO A C 1
ATOM 710 O O . PRO A 1 92 ? 0.222 10.651 7.749 1.00 92.69 92 PRO A O 1
ATOM 713 N N . LEU A 1 93 ? 1.990 9.686 8.757 1.00 92.81 93 LEU A N 1
ATOM 714 C CA . LEU A 1 93 ? 1.574 8.300 8.544 1.00 92.81 93 LEU A CA 1
ATOM 715 C C . LEU A 1 93 ? 0.146 8.017 9.026 1.00 92.81 93 LEU A C 1
ATOM 717 O O . LEU A 1 93 ? -0.625 7.410 8.287 1.00 92.81 93 LEU A O 1
ATOM 721 N N . TYR A 1 94 ? -0.237 8.476 10.222 1.00 90.00 94 TYR A N 1
ATOM 722 C CA . TYR A 1 94 ? -1.591 8.233 10.738 1.00 90.00 94 TYR A CA 1
ATOM 723 C C . TYR A 1 94 ? -2.673 8.799 9.798 1.00 90.00 94 TYR A C 1
ATOM 725 O O . TYR A 1 94 ? -3.633 8.106 9.470 1.00 90.00 94 TYR A O 1
ATOM 733 N N . LYS A 1 95 ? -2.482 10.019 9.272 1.00 92.75 95 LYS A N 1
ATOM 734 C CA . LYS A 1 95 ? -3.405 10.627 8.299 1.00 92.75 95 LYS A CA 1
ATOM 735 C C . LYS A 1 95 ? -3.417 9.877 6.979 1.00 92.75 95 LYS A C 1
ATOM 737 O O . LYS A 1 95 ? -4.476 9.699 6.388 1.00 92.75 95 LYS A O 1
ATOM 742 N N . GLN A 1 96 ? -2.245 9.445 6.521 1.00 95.12 96 GLN A N 1
ATOM 743 C CA . GLN A 1 96 ? -2.126 8.647 5.307 1.00 95.12 96 GLN A CA 1
ATOM 744 C C . GLN A 1 96 ? -2.912 7.340 5.439 1.00 95.12 96 GLN A C 1
ATOM 746 O O . GLN A 1 96 ? -3.638 6.988 4.519 1.00 95.12 96 GLN A O 1
ATOM 751 N N . VAL A 1 97 ? -2.853 6.654 6.583 1.00 95.25 97 VAL A N 1
ATOM 752 C CA . VAL A 1 97 ? -3.646 5.435 6.803 1.00 95.25 97 VAL A CA 1
ATOM 753 C C . VAL A 1 97 ? -5.148 5.717 6.717 1.00 95.25 97 VAL A C 1
ATOM 755 O O . VAL A 1 97 ? -5.845 4.984 6.019 1.00 95.25 97 VAL A O 1
ATOM 758 N N . ILE A 1 98 ? -5.645 6.802 7.321 1.00 93.69 98 ILE A N 1
ATOM 759 C CA . ILE A 1 98 ? -7.060 7.210 7.203 1.00 93.69 98 ILE A CA 1
ATOM 760 C C . ILE A 1 98 ? -7.433 7.443 5.732 1.00 93.69 98 ILE A C 1
ATOM 762 O O . ILE A 1 98 ? -8.340 6.798 5.205 1.00 93.69 98 ILE A O 1
ATOM 766 N N . ASP A 1 99 ? -6.700 8.328 5.053 1.00 95.88 99 ASP A N 1
ATOM 767 C CA . ASP A 1 99 ? -6.970 8.732 3.669 1.00 95.88 99 ASP A CA 1
ATOM 768 C C . ASP A 1 99 ? -6.926 7.545 2.699 1.00 95.88 99 ASP A C 1
ATOM 770 O O . ASP A 1 99 ? -7.820 7.373 1.863 1.00 95.88 99 ASP A O 1
ATOM 774 N N . LYS A 1 100 ? -5.909 6.684 2.821 1.00 97.31 100 LYS A N 1
ATOM 775 C CA . LYS A 1 100 ? -5.755 5.514 1.950 1.00 97.31 100 LYS A CA 1
ATOM 776 C C . LYS A 1 100 ? -6.785 4.437 2.241 1.00 97.31 100 LYS A C 1
ATOM 778 O O . LYS A 1 100 ? -7.204 3.780 1.293 1.00 97.31 100 LYS A O 1
ATOM 783 N N . THR A 1 101 ? -7.258 4.312 3.479 1.00 97.00 101 THR A N 1
ATOM 784 C CA . THR A 1 101 ? -8.368 3.404 3.792 1.00 97.00 101 THR A CA 1
ATOM 785 C C . THR A 1 101 ? -9.660 3.857 3.121 1.00 97.00 101 THR A C 1
ATOM 787 O O . THR A 1 101 ? -10.281 3.082 2.397 1.00 97.00 101 THR A O 1
ATOM 790 N N . ILE A 1 102 ? -10.025 5.132 3.281 1.00 96.94 102 ILE A N 1
ATOM 791 C CA . ILE A 1 102 ? -11.235 5.706 2.670 1.00 96.94 102 ILE A CA 1
ATOM 792 C C . ILE A 1 102 ? -11.140 5.630 1.143 1.00 96.94 102 ILE A C 1
ATOM 794 O O . ILE A 1 102 ? -12.080 5.215 0.468 1.00 96.94 102 ILE A O 1
ATOM 798 N N . THR A 1 103 ? -9.984 5.972 0.575 1.00 97.12 103 THR A N 1
ATOM 799 C CA . THR A 1 103 ? -9.781 5.892 -0.876 1.00 97.12 103 THR A CA 1
ATOM 800 C C . THR A 1 103 ? -9.870 4.447 -1.375 1.00 97.12 103 THR A C 1
ATOM 802 O O . THR A 1 103 ? -10.480 4.219 -2.415 1.00 97.12 103 THR A O 1
ATOM 805 N N . ALA A 1 104 ? -9.321 3.466 -0.649 1.00 97.50 104 ALA A N 1
ATOM 806 C CA . ALA A 1 104 ? -9.439 2.049 -1.007 1.00 97.50 104 ALA A CA 1
ATOM 807 C C . ALA A 1 104 ? -10.882 1.537 -0.946 1.00 97.50 104 ALA A C 1
ATOM 809 O O . ALA A 1 104 ? -11.250 0.696 -1.760 1.00 97.50 104 ALA A O 1
ATOM 810 N N . ALA A 1 105 ? -11.690 2.054 -0.020 1.00 97.44 105 ALA A N 1
ATOM 811 C CA . ALA A 1 105 ? -13.091 1.675 0.124 1.00 97.44 105 ALA A CA 1
ATOM 812 C C . ALA A 1 105 ? -14.001 2.303 -0.943 1.00 97.44 105 ALA A C 1
ATOM 814 O O . ALA A 1 105 ? -14.938 1.657 -1.399 1.00 97.44 105 ALA A O 1
ATOM 815 N N . HIS A 1 106 ? -13.741 3.552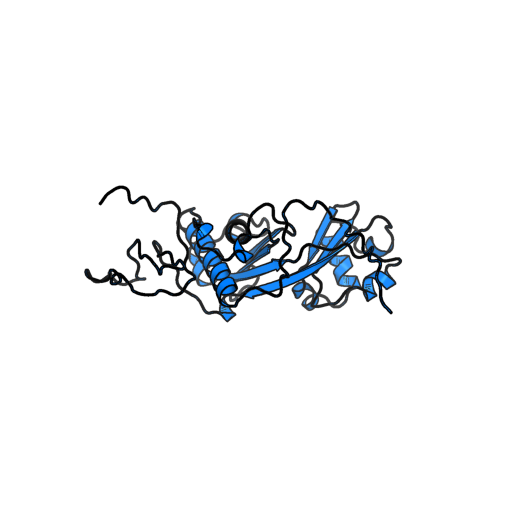 -1.342 1.00 97.38 106 HIS A N 1
ATOM 816 C CA . HIS A 1 106 ? -14.692 4.348 -2.136 1.00 97.38 106 HIS A CA 1
ATOM 817 C C . HIS A 1 106 ? -14.233 4.684 -3.555 1.00 97.38 106 HIS A C 1
ATOM 819 O O . HIS A 1 106 ? -15.048 5.097 -4.376 1.00 97.38 106 HIS A O 1
ATOM 825 N N . ARG A 1 107 ? -12.926 4.630 -3.835 1.00 96.69 107 ARG A N 1
ATOM 826 C CA . ARG A 1 107 ? -12.329 5.246 -5.036 1.00 96.69 107 ARG A CA 1
ATOM 827 C C . ARG A 1 107 ? -11.270 4.383 -5.718 1.00 96.69 107 ARG A C 1
ATOM 829 O O . ARG A 1 107 ? -10.527 4.897 -6.554 1.00 96.69 107 ARG A O 1
ATOM 836 N N . ASP A 1 108 ? -11.169 3.101 -5.377 1.00 96.00 108 ASP A N 1
ATOM 837 C CA . ASP A 1 108 ? -10.353 2.177 -6.163 1.00 96.00 108 ASP A CA 1
ATOM 838 C C . ASP A 1 108 ? -11.068 1.914 -7.501 1.00 96.00 108 ASP A C 1
ATOM 840 O O . ASP A 1 108 ? -12.136 1.311 -7.501 1.00 96.00 108 ASP A O 1
ATOM 844 N N . PRO A 1 109 ? -10.518 2.338 -8.655 1.00 92.69 109 PRO A N 1
ATOM 845 C CA . PRO A 1 109 ? -11.226 2.305 -9.940 1.00 92.69 109 PRO A CA 1
ATOM 846 C C . PRO A 1 109 ? -11.514 0.889 -10.461 1.00 92.69 109 PRO A C 1
ATOM 848 O O . PRO A 1 109 ? -12.142 0.734 -11.506 1.00 92.69 109 PRO A O 1
ATOM 851 N N . ARG A 1 110 ? -11.004 -0.144 -9.785 1.00 92.38 110 ARG A N 1
ATOM 852 C CA . ARG A 1 110 ? -11.230 -1.551 -10.130 1.00 92.38 110 ARG A CA 1
ATOM 853 C C . ARG A 1 110 ? -12.493 -2.124 -9.488 1.00 92.38 110 ARG A C 1
ATOM 855 O O . ARG A 1 110 ? -12.907 -3.207 -9.891 1.00 92.38 110 ARG A O 1
ATOM 862 N N . PHE A 1 111 ? -13.064 -1.443 -8.493 1.00 95.62 111 PHE A N 1
ATOM 863 C CA . PHE A 1 111 ? -14.170 -1.948 -7.686 1.00 95.62 111 PHE A CA 1
ATOM 864 C C . PHE A 1 111 ? -15.236 -0.869 -7.472 1.00 95.62 111 PHE A C 1
ATOM 866 O O . PHE A 1 111 ? -14.931 0.319 -7.417 1.00 95.62 111 PHE A O 1
ATOM 873 N N . GLU A 1 112 ? -16.486 -1.290 -7.293 1.00 96.06 112 GLU A N 1
ATOM 874 C CA . GLU A 1 112 ? -17.534 -0.400 -6.786 1.00 96.06 112 GLU A CA 1
ATOM 875 C C . GLU A 1 112 ? -17.262 -0.024 -5.316 1.00 96.06 112 GLU A C 1
ATOM 877 O O . GLU A 1 112 ? -16.576 -0.779 -4.612 1.00 96.06 112 GLU A O 1
ATOM 882 N N . PRO A 1 113 ? -17.791 1.107 -4.814 1.00 97.50 113 PRO A N 1
ATOM 883 C CA . PRO A 1 113 ? -17.655 1.480 -3.407 1.00 97.50 113 PRO A CA 1
ATOM 884 C C . PRO A 1 113 ? -18.102 0.364 -2.449 1.00 97.50 113 PRO A C 1
ATOM 886 O O . PRO A 1 113 ? -19.029 -0.387 -2.747 1.00 97.50 113 PRO A O 1
ATOM 889 N N . VAL A 1 114 ? -17.422 0.235 -1.309 1.00 97.25 114 VAL A N 1
ATOM 890 C CA . VAL A 1 114 ? -17.757 -0.738 -0.254 1.00 97.25 114 VAL A CA 1
ATOM 891 C C . VAL A 1 114 ? -19.119 -0.429 0.362 1.00 97.25 114 VAL A C 1
ATOM 893 O O . VAL A 1 114 ? -19.384 0.710 0.749 1.00 97.25 114 VAL A O 1
ATOM 896 N N . LEU A 1 115 ? -19.958 -1.456 0.497 1.00 94.81 115 LEU A N 1
ATOM 897 C CA . LEU A 1 115 ? -21.276 -1.369 1.117 1.00 94.81 115 LEU A CA 1
ATOM 898 C C . LEU A 1 115 ? -21.244 -1.707 2.623 1.00 94.81 115 LEU A C 1
ATOM 900 O O . LEU A 1 115 ? -20.382 -2.464 3.082 1.00 94.81 115 LEU A O 1
ATOM 904 N N . PRO A 1 116 ? -22.193 -1.181 3.426 1.00 88.62 116 PRO A N 1
ATOM 905 C CA . PRO A 1 116 ? -22.227 -1.416 4.873 1.00 88.62 116 PRO A CA 1
ATOM 906 C C . PRO A 1 116 ? -22.318 -2.887 5.308 1.00 88.62 116 PRO A C 1
ATOM 908 O O . PRO A 1 116 ? -21.831 -3.236 6.385 1.00 88.62 116 PRO A O 1
ATOM 911 N N . ASP A 1 117 ? -22.948 -3.746 4.508 1.00 89.81 117 ASP A N 1
ATOM 912 C CA . ASP A 1 117 ? -23.089 -5.184 4.761 1.00 89.81 117 ASP A CA 1
ATOM 913 C C . ASP A 1 117 ? -21.794 -5.972 4.490 1.00 89.81 117 ASP A C 1
ATOM 915 O O . ASP A 1 117 ? -21.581 -7.022 5.099 1.00 89.81 117 ASP A O 1
ATOM 919 N N . GLU A 1 118 ? -20.878 -5.434 3.680 1.00 91.75 118 GLU A N 1
ATOM 920 C CA . GLU A 1 118 ? -19.555 -6.020 3.425 1.00 91.75 118 GLU A CA 1
ATOM 921 C C . GLU A 1 118 ? -18.576 -5.819 4.596 1.00 91.75 118 GLU A C 1
ATOM 923 O O . GLU A 1 118 ? -17.638 -6.602 4.768 1.00 91.75 118 GLU A O 1
ATOM 928 N N . LEU A 1 119 ? -18.782 -4.793 5.434 1.00 85.06 119 LEU A N 1
ATOM 929 C CA . LEU A 1 119 ? -17.840 -4.391 6.495 1.00 85.06 119 LEU A CA 1
ATOM 930 C C . LEU A 1 119 ? -17.451 -5.549 7.426 1.00 85.06 119 LEU A C 1
ATOM 932 O O . LEU A 1 119 ? -16.291 -5.683 7.830 1.00 85.06 119 LEU A O 1
ATOM 936 N N . GLY A 1 120 ? -18.426 -6.409 7.735 1.00 80.81 120 GLY A N 1
ATOM 937 C CA . GLY A 1 120 ? -18.250 -7.584 8.582 1.00 80.81 120 GLY A CA 1
ATOM 938 C C . GLY A 1 120 ? -17.343 -8.661 7.980 1.00 80.81 120 GLY A C 1
ATOM 939 O O . GLY A 1 120 ? -16.718 -9.394 8.748 1.00 80.81 120 GLY A O 1
ATOM 940 N N . ASP A 1 121 ? -17.192 -8.716 6.658 1.00 86.25 121 ASP A N 1
ATOM 941 C CA . ASP A 1 121 ? -16.369 -9.698 5.935 1.00 86.25 121 ASP A CA 1
ATOM 942 C C . ASP A 1 121 ? -15.017 -9.134 5.464 1.00 86.25 121 ASP A C 1
ATOM 944 O O . ASP A 1 121 ? -14.098 -9.889 5.148 1.00 86.25 121 ASP A O 1
ATOM 948 N N . ILE A 1 122 ? -14.844 -7.811 5.470 1.00 90.81 122 ILE A N 1
ATOM 949 C CA . ILE A 1 122 ? -13.580 -7.185 5.072 1.00 90.81 122 ILE A CA 1
ATOM 950 C C . ILE A 1 122 ? -12.515 -7.373 6.160 1.00 90.81 122 ILE A C 1
ATOM 952 O O . ILE A 1 122 ? -12.767 -7.158 7.353 1.00 90.81 122 ILE A O 1
ATOM 956 N N . LYS A 1 123 ? -11.306 -7.727 5.729 1.00 90.00 123 LYS A N 1
ATOM 957 C CA . LYS A 1 123 ? -10.042 -7.712 6.465 1.00 90.00 123 LYS A CA 1
ATOM 958 C C . LYS A 1 123 ? -9.160 -6.580 5.936 1.00 90.00 123 LYS A C 1
ATOM 960 O O . LYS A 1 123 ? -9.134 -6.315 4.733 1.00 90.00 123 LYS A O 1
ATOM 965 N N . ILE A 1 124 ? -8.443 -5.921 6.840 1.00 91.69 124 ILE A N 1
ATOM 966 C CA . ILE A 1 124 ? -7.535 -4.818 6.515 1.00 91.69 124 ILE A CA 1
ATOM 967 C C . ILE A 1 124 ? -6.082 -5.249 6.718 1.00 91.69 124 ILE A C 1
ATOM 969 O O . ILE A 1 124 ? -5.734 -5.882 7.717 1.00 91.69 124 ILE A O 1
ATOM 973 N N . SER A 1 125 ? -5.229 -4.852 5.777 1.00 93.06 125 SER A N 1
ATOM 974 C CA . SER A 1 125 ? -3.776 -4.878 5.911 1.00 93.06 125 SER A CA 1
ATOM 975 C C . SER A 1 125 ? -3.189 -3.499 5.622 1.00 93.06 125 SER A C 1
ATOM 977 O O . SER A 1 125 ? -3.627 -2.800 4.701 1.00 93.06 125 SER A O 1
ATOM 979 N N . VAL A 1 126 ? -2.178 -3.114 6.397 1.00 93.81 126 VAL A N 1
ATOM 980 C CA . VAL A 1 126 ? -1.420 -1.872 6.227 1.00 93.81 126 VAL A CA 1
ATOM 981 C C . VAL A 1 126 ? 0.023 -2.224 5.885 1.00 93.81 126 VAL A C 1
ATOM 983 O O . VAL A 1 126 ? 0.659 -3.041 6.545 1.00 93.81 126 VAL A O 1
ATOM 986 N N . SER A 1 127 ? 0.549 -1.594 4.838 1.00 93.31 127 SER A N 1
ATOM 987 C CA . SER A 1 127 ? 1.940 -1.719 4.402 1.00 93.31 127 SER A CA 1
ATOM 988 C C . SER A 1 127 ? 2.644 -0.371 4.516 1.00 93.31 127 SER A C 1
ATOM 990 O O . SER A 1 127 ? 2.358 0.530 3.728 1.00 93.31 127 SER A O 1
ATOM 992 N N . ILE A 1 128 ? 3.571 -0.220 5.461 1.00 93.19 128 ILE A N 1
ATOM 993 C CA . ILE A 1 128 ? 4.376 1.001 5.637 1.00 93.19 128 ILE A CA 1
ATOM 994 C C . ILE A 1 128 ? 5.688 0.850 4.875 1.00 93.19 128 ILE A C 1
ATOM 996 O O . ILE A 1 128 ? 6.368 -0.168 4.999 1.00 93.19 128 ILE A O 1
ATOM 1000 N N . LEU A 1 129 ? 6.049 1.858 4.084 1.00 91.56 129 LEU A N 1
ATOM 1001 C CA . LEU A 1 129 ? 7.147 1.784 3.129 1.00 91.56 129 LEU A CA 1
ATOM 1002 C C . LEU A 1 129 ? 8.354 2.609 3.558 1.00 91.56 129 LEU A C 1
ATOM 1004 O O . LEU A 1 129 ? 8.228 3.739 4.033 1.00 91.56 129 LEU A O 1
ATOM 1008 N N . THR A 1 130 ? 9.550 2.085 3.294 1.00 88.94 130 THR A N 1
ATOM 1009 C CA . THR A 1 130 ? 10.761 2.912 3.332 1.00 88.94 130 THR A CA 1
ATOM 1010 C C . THR A 1 130 ? 10.769 3.835 2.122 1.00 88.94 130 THR A C 1
ATOM 1012 O O . THR A 1 130 ? 10.279 3.458 1.059 1.00 88.94 130 THR A O 1
ATOM 1015 N N . VAL A 1 131 ? 11.437 4.983 2.225 1.00 87.62 131 VAL A N 1
ATOM 1016 C CA . VAL A 1 131 ? 11.674 5.844 1.058 1.00 87.62 131 VAL A CA 1
ATOM 1017 C C . VAL A 1 131 ? 12.404 5.049 -0.040 1.00 87.62 131 VAL A C 1
ATOM 1019 O O . VAL A 1 131 ? 13.483 4.513 0.242 1.00 87.62 131 VAL A O 1
ATOM 1022 N N . PRO A 1 132 ? 11.859 4.968 -1.272 1.00 91.69 132 PRO A N 1
ATOM 1023 C CA . PRO A 1 132 ? 12.515 4.265 -2.367 1.00 91.69 132 PRO A CA 1
ATOM 1024 C C . PRO A 1 132 ? 13.902 4.830 -2.661 1.00 91.69 132 PRO A C 1
ATOM 1026 O O . PRO A 1 132 ? 14.083 6.039 -2.827 1.00 91.69 132 PRO A O 1
ATOM 1029 N N . LYS A 1 133 ? 14.895 3.946 -2.749 1.00 93.69 133 LYS A N 1
ATOM 1030 C CA . LYS A 1 133 ? 16.279 4.294 -3.078 1.00 93.69 133 LYS A CA 1
ATOM 1031 C C . LYS A 1 133 ? 16.591 3.856 -4.494 1.00 93.69 133 LYS A C 1
ATOM 1033 O O . LYS A 1 133 ? 16.232 2.756 -4.902 1.00 93.69 133 LYS A O 1
ATOM 1038 N N . ARG A 1 134 ? 17.278 4.717 -5.246 1.00 96.75 134 ARG A N 1
ATOM 1039 C CA . ARG A 1 134 ? 17.677 4.404 -6.619 1.00 96.75 134 ARG A CA 1
ATOM 1040 C C . ARG A 1 134 ? 18.635 3.215 -6.628 1.00 96.75 134 ARG A C 1
ATOM 1042 O O . ARG A 1 134 ? 19.658 3.244 -5.946 1.00 96.75 134 ARG A O 1
ATOM 1049 N N . LEU A 1 135 ? 18.313 2.215 -7.441 1.00 97.06 135 LEU A N 1
ATOM 1050 C CA . LEU A 1 135 ? 19.157 1.064 -7.707 1.00 97.06 135 LEU A CA 1
ATOM 1051 C C . LEU A 1 135 ? 19.948 1.319 -8.991 1.00 97.06 135 LEU A C 1
ATOM 1053 O O . LEU A 1 135 ? 19.380 1.428 -10.077 1.00 97.06 135 LEU A O 1
ATOM 1057 N N . PHE A 1 136 ? 21.266 1.440 -8.861 1.00 96.00 136 PHE A N 1
ATOM 1058 C CA . PHE A 1 136 ? 22.160 1.585 -10.006 1.00 96.00 136 PHE A CA 1
ATOM 1059 C C . PHE A 1 136 ? 22.561 0.206 -10.537 1.00 96.00 136 PHE A C 1
ATOM 1061 O O . PHE A 1 136 ? 22.867 -0.701 -9.764 1.00 96.00 136 PHE A O 1
ATOM 1068 N N . PHE A 1 137 ? 22.548 0.054 -11.859 1.00 95.88 137 PHE A N 1
ATOM 1069 C CA . PHE A 1 137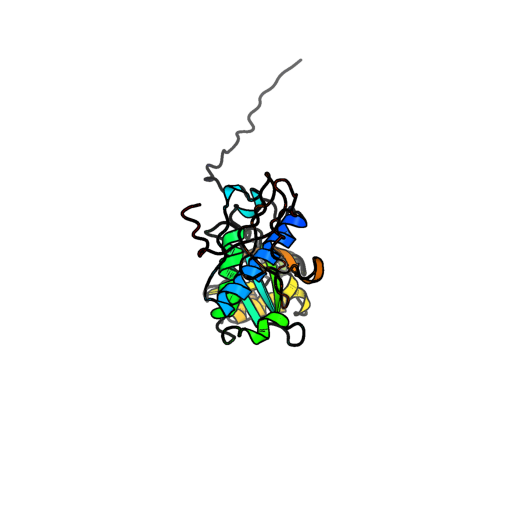 ? 22.903 -1.175 -12.562 1.00 95.88 137 PHE A CA 1
ATOM 1070 C C . PHE A 1 137 ? 23.521 -0.827 -13.921 1.00 95.88 137 PHE A C 1
ATOM 107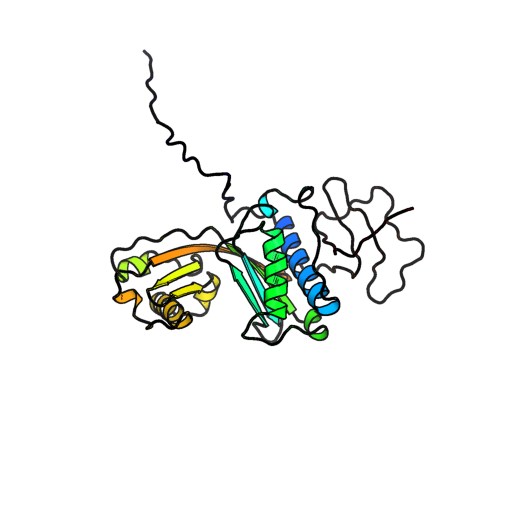2 O O . PHE A 1 137 ? 23.252 0.236 -14.477 1.00 95.88 137 PHE A O 1
ATOM 1079 N N . GLU A 1 138 ? 24.347 -1.724 -14.454 1.00 94.69 138 GLU A N 1
ATOM 1080 C CA . GLU A 1 138 ? 25.091 -1.517 -15.711 1.00 94.69 138 GLU A CA 1
ATOM 1081 C C . GLU A 1 138 ? 24.515 -2.338 -16.873 1.00 94.69 138 GLU A C 1
ATOM 1083 O O . GLU A 1 138 ? 24.761 -2.063 -18.042 1.00 94.69 138 GLU A O 1
ATOM 1088 N N . SER A 1 139 ? 23.757 -3.383 -16.548 1.00 96.69 139 SER A N 1
ATOM 1089 C CA . SER A 1 139 ? 23.151 -4.313 -17.501 1.00 96.69 139 SER A CA 1
ATOM 1090 C C . SER A 1 139 ? 21.890 -4.959 -16.917 1.00 96.69 139 SER A C 1
ATOM 1092 O O . SER A 1 139 ? 21.784 -5.068 -15.687 1.00 96.69 139 SER A O 1
ATOM 1094 N N . PRO A 1 140 ? 20.980 -5.487 -17.756 1.00 96.81 140 PRO A N 1
ATOM 1095 C CA . PRO A 1 140 ? 19.813 -6.233 -17.283 1.00 96.81 140 PRO A CA 1
ATOM 1096 C C . PRO A 1 140 ? 20.183 -7.396 -16.353 1.00 96.81 140 PRO A C 1
ATOM 1098 O O . PRO A 1 140 ? 19.571 -7.592 -15.306 1.00 96.81 140 PRO A O 1
ATOM 1101 N N . SER A 1 141 ? 21.264 -8.114 -16.665 1.00 97.06 141 SER A N 1
ATOM 1102 C CA . SER A 1 141 ? 21.766 -9.205 -15.825 1.00 97.06 141 SER A CA 1
ATOM 1103 C C . SER A 1 141 ? 22.238 -8.724 -14.449 1.00 97.06 141 SER A C 1
ATOM 1105 O O . SER A 1 141 ? 22.029 -9.418 -13.456 1.00 97.06 141 SER A O 1
ATOM 1107 N N . SER A 1 142 ? 22.872 -7.546 -14.361 1.00 97.19 142 SER A N 1
ATOM 1108 C CA . SER A 1 142 ? 23.244 -6.954 -13.065 1.00 97.19 142 SER A CA 1
ATOM 1109 C C . SER A 1 142 ? 22.028 -6.487 -12.266 1.00 97.19 142 SER A C 1
ATOM 1111 O O . SER A 1 142 ? 21.989 -6.726 -11.064 1.00 97.19 142 SER A O 1
ATOM 1113 N N . LEU A 1 143 ? 21.008 -5.928 -12.927 1.00 97.56 143 LEU A N 1
ATOM 1114 C CA . LEU A 1 143 ? 19.751 -5.539 -12.287 1.00 97.56 143 LEU A CA 1
ATOM 1115 C C . LEU A 1 143 ? 19.074 -6.746 -11.625 1.00 97.56 143 LEU A C 1
ATOM 1117 O O . LEU A 1 143 ? 18.764 -6.701 -10.437 1.00 97.56 143 LEU A O 1
ATOM 1121 N N . LEU A 1 144 ? 18.922 -7.855 -12.356 1.00 97.81 144 LEU A N 1
ATOM 1122 C CA . LEU A 1 144 ? 18.333 -9.082 -11.812 1.00 97.81 144 LEU A CA 1
ATOM 1123 C C . LEU A 1 144 ? 19.116 -9.625 -10.608 1.00 97.81 144 LEU A C 1
ATOM 1125 O O . LEU A 1 144 ? 18.517 -10.143 -9.667 1.00 97.81 144 LEU A O 1
ATOM 1129 N N . ARG A 1 145 ? 20.450 -9.523 -10.596 1.00 97.69 145 ARG A N 1
ATOM 1130 C CA . ARG A 1 145 ? 21.255 -9.974 -9.446 1.00 97.69 145 ARG A CA 1
ATOM 1131 C C . ARG A 1 145 ? 21.055 -9.106 -8.207 1.00 97.69 145 ARG A C 1
ATOM 1133 O O . ARG A 1 145 ? 21.084 -9.652 -7.111 1.00 97.69 145 ARG A O 1
ATOM 1140 N N . SER A 1 146 ? 20.837 -7.806 -8.382 1.00 96.94 146 SER A N 1
ATOM 1141 C CA . SER A 1 146 ? 20.706 -6.859 -7.272 1.00 96.94 146 SER A CA 1
ATOM 1142 C C . SER A 1 146 ? 19.342 -6.881 -6.575 1.00 96.94 146 SER A C 1
ATOM 1144 O O . SER A 1 146 ? 19.244 -6.402 -5.452 1.00 96.94 146 SER A O 1
ATOM 1146 N N . LEU A 1 147 ? 18.299 -7.410 -7.222 1.00 97.56 147 LEU A N 1
ATOM 1147 C CA . LEU A 1 147 ? 16.965 -7.533 -6.625 1.00 97.56 147 LEU A CA 1
ATOM 1148 C C . LEU A 1 147 ? 16.875 -8.745 -5.691 1.00 97.56 147 LEU A C 1
ATOM 1150 O O . LEU A 1 147 ? 17.379 -9.822 -6.013 1.00 97.56 147 LEU A O 1
ATOM 1154 N N . THR A 1 148 ? 16.161 -8.608 -4.582 1.00 96.69 148 THR A N 1
ATOM 1155 C CA . THR A 1 148 ? 15.946 -9.660 -3.582 1.00 96.69 148 THR A CA 1
ATOM 1156 C C . THR A 1 148 ? 14.450 -9.978 -3.469 1.00 96.69 148 THR A C 1
ATOM 1158 O O . THR A 1 148 ? 13.702 -9.179 -2.896 1.00 96.69 148 THR A O 1
ATOM 1161 N N . PRO A 1 149 ? 13.989 -11.129 -4.002 1.00 95.56 149 PRO A N 1
ATOM 1162 C CA . PRO A 1 149 ? 12.593 -11.545 -3.904 1.00 95.56 149 PRO A CA 1
ATOM 1163 C C . PRO A 1 149 ? 12.134 -11.667 -2.448 1.00 95.56 149 PRO A C 1
ATOM 1165 O O . PRO A 1 149 ? 12.938 -11.956 -1.561 1.00 95.56 149 PRO A O 1
ATOM 1168 N N . GLY A 1 150 ? 10.860 -11.375 -2.195 1.00 89.19 150 GLY A N 1
ATOM 1169 C CA . GLY A 1 150 ? 10.255 -11.314 -0.859 1.00 89.19 150 GLY A CA 1
ATOM 1170 C C . GLY A 1 150 ? 10.727 -10.146 0.022 1.00 89.19 150 GLY A C 1
ATOM 1171 O O . GLY A 1 150 ? 10.108 -9.867 1.042 1.00 89.19 150 GLY A O 1
ATOM 1172 N N . THR A 1 151 ? 11.793 -9.429 -0.357 1.00 90.94 151 THR A N 1
ATOM 1173 C CA . THR A 1 151 ? 12.350 -8.312 0.431 1.00 90.94 151 THR A CA 1
ATOM 1174 C C . THR A 1 151 ? 12.138 -6.962 -0.246 1.00 90.94 151 THR A C 1
ATOM 1176 O O . THR A 1 151 ? 11.710 -6.004 0.400 1.00 90.94 151 THR A O 1
ATOM 1179 N N . ASP A 1 152 ? 12.436 -6.870 -1.542 1.00 94.94 152 ASP A N 1
ATOM 1180 C CA . ASP A 1 152 ? 12.418 -5.600 -2.262 1.00 94.94 152 ASP A CA 1
ATOM 1181 C C . ASP A 1 152 ? 11.039 -5.318 -2.863 1.00 94.94 152 ASP A C 1
ATOM 1183 O O . ASP A 1 152 ? 10.575 -6.021 -3.754 1.00 94.94 152 ASP A O 1
ATOM 1187 N N . GLY A 1 153 ? 10.407 -4.229 -2.447 1.00 94.75 153 GLY A N 1
ATOM 1188 C CA . GLY A 1 153 ? 9.430 -3.536 -3.272 1.00 94.75 153 GLY A CA 1
ATOM 1189 C C . GLY A 1 153 ? 10.172 -2.813 -4.388 1.00 94.75 153 GLY A C 1
ATOM 1190 O O . GLY A 1 153 ? 11.248 -2.257 -4.156 1.00 94.75 153 GLY A O 1
ATOM 1191 N N . VAL A 1 154 ? 9.626 -2.825 -5.601 1.00 97.31 154 VAL A N 1
ATOM 1192 C CA . VAL A 1 154 ? 10.319 -2.288 -6.779 1.00 97.31 154 VAL A CA 1
ATOM 1193 C C . VAL A 1 154 ? 9.437 -1.280 -7.482 1.00 97.31 154 VAL A C 1
ATOM 1195 O O . VAL A 1 154 ? 8.314 -1.591 -7.881 1.00 97.31 154 VAL A O 1
ATOM 1198 N N . VAL A 1 155 ? 9.995 -0.092 -7.689 1.00 97.12 155 VAL A N 1
ATOM 1199 C CA . VAL A 1 155 ? 9.462 0.922 -8.595 1.00 97.12 155 VAL A CA 1
ATOM 1200 C C . VAL A 1 155 ? 10.286 0.873 -9.870 1.00 97.12 155 VAL A C 1
ATOM 1202 O O . VAL A 1 155 ? 11.515 0.967 -9.814 1.00 97.12 155 VAL A O 1
ATOM 1205 N N . ILE A 1 156 ? 9.619 0.764 -11.014 1.00 97.62 156 ILE A N 1
ATOM 1206 C CA . ILE A 1 156 ? 10.260 0.937 -12.316 1.00 97.62 156 ILE A CA 1
ATOM 1207 C C . ILE A 1 156 ? 9.670 2.157 -13.009 1.00 97.62 156 ILE A C 1
ATOM 1209 O O . ILE A 1 156 ? 8.452 2.302 -13.112 1.00 97.62 156 ILE A O 1
ATOM 1213 N N . GLU A 1 157 ? 10.552 3.024 -13.486 1.00 97.69 157 GLU A N 1
ATOM 1214 C CA . GLU A 1 157 ? 10.214 4.184 -14.295 1.00 97.69 157 GLU A CA 1
ATOM 1215 C C . GLU A 1 157 ? 10.754 3.984 -15.703 1.00 97.69 157 GLU A C 1
ATOM 1217 O O . GLU A 1 157 ? 11.931 3.668 -15.903 1.00 97.69 157 GLU A O 1
ATOM 1222 N N . THR A 1 158 ? 9.890 4.207 -16.681 1.00 96.62 158 THR A N 1
ATOM 1223 C CA . THR A 1 158 ? 10.220 4.183 -18.101 1.00 96.62 158 THR A CA 1
ATOM 1224 C C . THR A 1 158 ? 9.712 5.465 -18.754 1.00 96.62 158 THR A C 1
ATOM 1226 O O . THR A 1 158 ? 9.030 6.282 -18.132 1.00 96.62 158 THR A O 1
ATOM 1229 N N . ARG A 1 159 ? 9.983 5.642 -20.048 1.00 95.44 159 ARG A N 1
ATOM 1230 C CA . ARG A 1 159 ? 9.386 6.740 -20.825 1.00 95.44 159 ARG A CA 1
ATOM 1231 C C . ARG A 1 159 ? 7.852 6.676 -20.939 1.00 95.44 159 ARG A C 1
ATOM 1233 O O . ARG A 1 159 ? 7.250 7.660 -21.346 1.00 95.44 159 ARG A O 1
ATOM 1240 N N . PHE A 1 160 ? 7.234 5.534 -20.626 1.00 95.06 160 PHE A N 1
ATOM 1241 C CA . PHE A 1 160 ? 5.782 5.331 -20.701 1.00 95.06 160 PHE A CA 1
ATOM 1242 C C . PHE A 1 160 ? 5.067 5.630 -19.381 1.00 95.06 160 PHE A C 1
ATOM 1244 O O . PHE A 1 160 ? 3.846 5.739 -19.358 1.00 95.06 160 PHE A O 1
ATOM 1251 N N . GLY A 1 161 ? 5.811 5.763 -18.283 1.00 94.88 161 GLY A N 1
ATOM 1252 C CA . GLY A 1 161 ? 5.245 5.993 -16.964 1.00 94.88 161 GLY A CA 1
ATOM 1253 C C . GLY A 1 161 ? 6.020 5.270 -15.875 1.00 94.88 161 GLY A C 1
ATOM 1254 O O . GLY A 1 161 ? 7.189 4.917 -16.033 1.00 94.88 161 GLY A O 1
ATOM 1255 N N . SER A 1 162 ? 5.351 5.070 -14.747 1.00 94.69 162 SER A N 1
ATOM 1256 C CA . SER A 1 162 ? 5.914 4.408 -13.580 1.00 94.69 162 SER A CA 1
ATOM 1257 C C . SER A 1 162 ? 4.893 3.470 -12.961 1.00 94.69 162 SER A C 1
ATOM 1259 O O . SER A 1 162 ? 3.684 3.694 -13.033 1.00 94.69 162 SER A O 1
ATOM 1261 N N . SER A 1 163 ? 5.389 2.410 -12.342 1.00 94.38 163 SER A N 1
ATOM 1262 C CA . SER A 1 163 ? 4.577 1.449 -11.607 1.00 94.38 163 SER A CA 1
ATOM 1263 C C . SER A 1 163 ? 5.380 0.841 -10.472 1.00 94.38 163 SER A C 1
ATOM 1265 O O . SER A 1 163 ? 6.610 0.817 -10.519 1.00 94.38 163 SER A O 1
ATOM 1267 N N . THR A 1 164 ? 4.668 0.286 -9.494 1.00 94.44 164 THR A N 1
ATOM 1268 C CA . THR A 1 164 ? 5.279 -0.379 -8.349 1.00 94.44 164 THR A CA 1
ATOM 1269 C C . THR A 1 164 ? 4.597 -1.693 -7.999 1.00 94.44 164 THR A C 1
ATOM 1271 O O . THR A 1 164 ? 3.386 -1.853 -8.215 1.00 94.44 164 THR A O 1
ATOM 1274 N N . PHE A 1 165 ? 5.375 -2.594 -7.408 1.00 93.12 165 PHE A N 1
ATOM 1275 C CA . PHE A 1 165 ? 4.918 -3.802 -6.733 1.00 93.12 165 PHE A CA 1
ATOM 1276 C C . PHE A 1 165 ? 5.522 -3.873 -5.333 1.00 93.12 165 PHE A C 1
ATOM 1278 O O . PHE A 1 165 ? 6.687 -3.531 -5.122 1.00 93.12 165 PHE A O 1
ATOM 1285 N N . LEU A 1 166 ? 4.696 -4.309 -4.383 1.00 91.38 166 LEU A N 1
ATOM 1286 C CA . LEU A 1 166 ? 5.104 -4.580 -3.008 1.00 91.38 166 LEU A CA 1
ATOM 1287 C C . LEU A 1 166 ? 5.923 -5.881 -2.938 1.00 91.38 166 LEU A C 1
ATOM 1289 O O . LEU A 1 166 ? 5.761 -6.729 -3.818 1.00 91.38 166 LEU A O 1
ATOM 1293 N N . PRO A 1 167 ? 6.738 -6.079 -1.883 1.00 90.94 167 PRO A N 1
ATOM 1294 C CA . PRO A 1 167 ? 7.509 -7.310 -1.703 1.00 90.94 167 PRO A CA 1
ATOM 1295 C C . PRO A 1 167 ? 6.666 -8.596 -1.775 1.00 90.94 167 PRO A C 1
ATOM 1297 O O . PRO A 1 167 ? 7.101 -9.583 -2.347 1.00 90.94 167 PRO A O 1
ATOM 1300 N N . GLN A 1 168 ? 5.432 -8.590 -1.271 1.00 86.06 168 GLN A N 1
ATOM 1301 C CA . GLN A 1 168 ? 4.558 -9.773 -1.301 1.00 86.06 168 GLN A CA 1
ATOM 1302 C C . GLN A 1 168 ? 4.192 -10.258 -2.717 1.00 86.06 168 GLN A C 1
ATOM 1304 O O . GLN A 1 168 ? 3.886 -11.425 -2.908 1.00 86.06 168 GLN A O 1
ATOM 1309 N N . VAL A 1 169 ? 4.267 -9.390 -3.735 1.00 89.75 169 VAL A N 1
ATOM 1310 C CA . VAL A 1 169 ? 3.944 -9.762 -5.128 1.00 89.75 169 VAL A CA 1
ATOM 1311 C C . VAL A 1 169 ? 5.000 -10.707 -5.718 1.00 89.75 169 VAL A C 1
ATOM 1313 O O . VAL A 1 169 ? 4.777 -11.322 -6.758 1.00 89.75 169 VAL A O 1
ATOM 1316 N N . TRP A 1 170 ? 6.163 -10.837 -5.070 1.00 93.44 170 TRP A N 1
ATOM 1317 C CA . TRP A 1 170 ? 7.169 -11.821 -5.462 1.00 93.44 170 TRP A CA 1
ATOM 1318 C C . TRP A 1 170 ? 6.634 -13.253 -5.426 1.00 93.44 170 TRP A C 1
ATOM 1320 O O . TRP A 1 170 ? 7.038 -14.042 -6.273 1.00 93.44 170 TRP A O 1
ATOM 1330 N N . ASP A 1 171 ? 5.716 -13.569 -4.511 1.00 90.81 171 ASP A N 1
ATOM 1331 C CA . ASP A 1 171 ? 5.181 -14.925 -4.343 1.00 90.81 171 ASP A CA 1
ATOM 1332 C C . ASP A 1 171 ? 4.223 -15.325 -5.479 1.00 90.81 171 ASP A C 1
ATOM 1334 O O . ASP A 1 171 ? 4.067 -16.508 -5.781 1.00 90.81 171 ASP A O 1
ATOM 1338 N N . ASP A 1 172 ? 3.640 -14.337 -6.165 1.00 90.75 172 ASP A N 1
ATOM 1339 C CA . ASP A 1 172 ? 2.708 -14.542 -7.279 1.00 90.75 172 ASP A CA 1
ATOM 1340 C C . ASP A 1 172 ? 3.416 -14.710 -8.635 1.00 90.75 172 ASP A C 1
ATOM 1342 O O . ASP A 1 172 ? 2.768 -14.986 -9.651 1.00 90.75 172 ASP A O 1
ATOM 1346 N N . LEU A 1 173 ? 4.738 -14.502 -8.698 1.00 93.31 173 LEU A N 1
ATOM 1347 C CA . LEU A 1 173 ? 5.496 -14.464 -9.949 1.00 93.31 173 LEU A CA 1
ATOM 1348 C C . LEU A 1 173 ? 6.701 -15.415 -9.917 1.00 93.31 173 LEU A C 1
ATOM 1350 O O . LEU A 1 173 ? 7.429 -15.478 -8.933 1.00 93.31 173 LEU A O 1
ATOM 1354 N N . PRO A 1 174 ? 6.968 -16.140 -11.019 1.00 92.50 174 PRO A N 1
ATOM 1355 C CA . PRO A 1 174 ? 7.925 -17.246 -11.004 1.00 92.50 174 PRO A CA 1
ATOM 1356 C C . PRO A 1 174 ? 9.384 -16.789 -10.891 1.00 92.50 174 PRO A C 1
ATOM 1358 O O . PRO A 1 174 ? 10.222 -17.517 -10.363 1.00 92.50 174 PRO A O 1
ATOM 1361 N N . ASP A 1 175 ? 9.710 -15.605 -11.420 1.00 95.06 175 ASP A N 1
ATOM 1362 C CA . ASP A 1 175 ? 11.072 -15.086 -11.424 1.00 95.06 175 ASP A CA 1
ATOM 1363 C C . ASP A 1 175 ? 11.138 -13.551 -11.560 1.00 95.06 175 ASP A C 1
ATOM 1365 O O . ASP A 1 175 ? 10.162 -12.853 -11.850 1.00 95.06 175 ASP A O 1
ATOM 1369 N N . LYS A 1 176 ? 12.352 -13.022 -11.373 1.00 97.56 176 LYS A N 1
ATOM 1370 C CA . LYS A 1 176 ? 12.687 -11.591 -11.455 1.00 97.56 176 LYS A CA 1
ATOM 1371 C C . LYS A 1 176 ? 12.471 -10.965 -12.827 1.00 97.56 176 LYS A C 1
ATOM 1373 O O . LYS A 1 176 ? 12.141 -9.782 -12.902 1.00 97.56 176 LYS A O 1
ATOM 1378 N N . SER A 1 177 ? 12.662 -11.728 -13.896 1.00 97.62 177 SER A N 1
ATOM 1379 C CA . SER A 1 177 ? 12.459 -11.246 -15.262 1.00 97.62 177 SER A CA 1
ATOM 1380 C C . SER A 1 177 ? 10.972 -11.006 -15.515 1.00 97.62 177 SER A C 1
ATOM 1382 O O . SER A 1 177 ? 10.578 -9.933 -15.983 1.00 97.62 177 SER A O 1
ATOM 1384 N N . MET A 1 178 ? 10.133 -11.966 -15.123 1.00 97.25 178 MET A N 1
ATOM 1385 C CA . MET A 1 178 ? 8.679 -11.853 -15.175 1.00 97.25 178 MET A CA 1
ATOM 1386 C 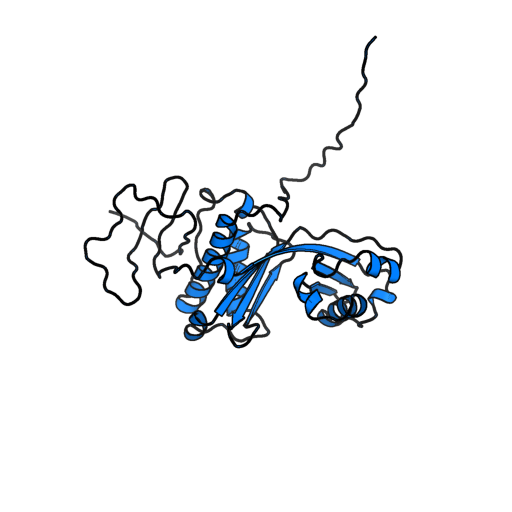C . MET A 1 178 ? 8.173 -10.727 -14.278 1.00 97.25 178 MET A C 1
ATOM 1388 O O . MET A 1 178 ? 7.332 -9.947 -14.716 1.00 97.25 178 MET A O 1
ATOM 1392 N N . PHE A 1 179 ? 8.733 -10.569 -13.079 1.00 97.81 179 PHE A N 1
ATOM 1393 C CA . PHE A 1 179 ? 8.384 -9.477 -12.171 1.00 97.81 179 PHE A CA 1
ATOM 1394 C C . PHE A 1 179 ? 8.589 -8.088 -12.794 1.00 97.81 179 PHE A C 1
ATOM 1396 O O . PHE A 1 179 ? 7.664 -7.275 -12.827 1.00 97.81 179 PHE A O 1
ATOM 1403 N N . LEU A 1 180 ? 9.772 -7.825 -13.358 1.00 97.94 180 LEU A N 1
ATOM 1404 C CA . LEU A 1 180 ? 10.056 -6.557 -14.043 1.00 97.94 180 LEU A CA 1
ATOM 1405 C C . LEU A 1 180 ? 9.186 -6.366 -15.290 1.00 97.94 180 LEU A C 1
ATOM 1407 O O . LEU A 1 180 ? 8.701 -5.266 -15.551 1.00 97.94 180 LEU A O 1
ATOM 1411 N N . SER A 1 181 ? 8.940 -7.443 -16.032 1.00 97.75 181 SER A N 1
ATOM 1412 C CA . SER A 1 181 ? 8.113 -7.403 -17.238 1.00 97.75 181 SER A CA 1
ATOM 1413 C C . SER A 1 181 ? 6.649 -7.075 -16.928 1.00 97.75 181 SER A C 1
ATOM 1415 O O . SER A 1 181 ? 6.032 -6.272 -17.632 1.00 97.75 181 SER A O 1
ATOM 1417 N N . GLN A 1 182 ? 6.102 -7.631 -15.844 1.00 97.44 182 GLN A N 1
ATOM 1418 C CA . GLN A 1 182 ? 4.747 -7.334 -15.373 1.00 97.44 182 GLN A CA 1
ATOM 1419 C C . GLN A 1 182 ? 4.629 -5.911 -14.819 1.00 97.44 182 GLN A C 1
ATOM 1421 O O . GLN A 1 182 ? 3.616 -5.251 -15.049 1.00 97.44 182 GLN A O 1
ATOM 1426 N N . LEU A 1 183 ? 5.673 -5.386 -14.168 1.00 96.25 183 LEU A N 1
ATOM 1427 C CA . LEU A 1 183 ? 5.717 -3.967 -13.814 1.00 96.25 183 LEU A CA 1
ATOM 1428 C C . LEU A 1 183 ? 5.638 -3.075 -15.060 1.00 96.25 183 LEU A C 1
ATOM 1430 O O . LEU A 1 183 ? 4.820 -2.159 -15.112 1.00 96.25 183 LEU A O 1
ATOM 1434 N N . CYS A 1 184 ? 6.433 -3.357 -16.094 1.00 97.38 184 CYS A N 1
ATOM 1435 C CA . CYS A 1 184 ? 6.350 -2.626 -17.360 1.00 97.38 184 CYS A CA 1
ATOM 1436 C C . CYS A 1 184 ? 4.932 -2.668 -17.951 1.00 97.38 184 CYS A C 1
ATOM 1438 O O . CYS A 1 184 ? 4.371 -1.622 -18.282 1.00 97.38 184 CYS A O 1
ATOM 1440 N N . ALA A 1 185 ? 4.316 -3.851 -17.997 1.00 96.38 185 ALA A N 1
ATOM 1441 C CA . ALA A 1 185 ? 2.949 -4.011 -18.489 1.00 96.38 185 ALA A CA 1
ATOM 1442 C C . ALA A 1 185 ? 1.917 -3.222 -17.665 1.00 96.38 185 ALA A C 1
ATOM 1444 O O . ALA A 1 185 ? 0.987 -2.653 -18.234 1.00 96.38 185 ALA A O 1
ATOM 1445 N N . LYS A 1 186 ? 2.093 -3.132 -16.340 1.00 93.19 186 LYS A N 1
ATOM 1446 C CA . LYS A 1 186 ? 1.162 -2.453 -15.424 1.00 93.19 186 LYS A CA 1
ATOM 1447 C C . LYS A 1 186 ? 0.964 -0.967 -15.737 1.00 93.19 186 LYS A C 1
ATOM 1449 O O . LYS A 1 186 ? -0.112 -0.443 -15.473 1.00 93.19 186 LYS A O 1
ATOM 1454 N N . HIS A 1 187 ? 1.968 -0.295 -16.299 1.00 93.62 187 HIS A N 1
ATOM 1455 C CA . HIS A 1 187 ? 1.846 1.088 -16.778 1.00 93.62 187 HIS A CA 1
ATOM 1456 C C . HIS A 1 187 ? 1.811 1.190 -18.314 1.00 93.62 187 HIS A C 1
ATOM 1458 O O . HIS A 1 187 ? 2.073 2.253 -18.871 1.00 93.62 187 HIS A O 1
ATOM 1464 N N . GLY A 1 188 ? 1.496 0.090 -19.007 1.00 94.81 188 GLY A N 1
ATOM 1465 C CA . GLY A 1 188 ? 1.286 0.059 -20.457 1.00 94.81 188 GLY A CA 1
ATOM 1466 C C . GLY A 1 188 ? 2.557 0.060 -21.312 1.00 94.81 188 GLY A C 1
ATOM 1467 O O . GLY A 1 188 ? 2.469 0.266 -22.522 1.00 94.81 188 GLY A O 1
ATOM 1468 N N . ALA A 1 189 ? 3.736 -0.166 -20.729 1.00 96.62 189 ALA A N 1
ATOM 1469 C CA . ALA A 1 189 ? 4.982 -0.263 -21.484 1.00 96.62 189 ALA A CA 1
ATOM 1470 C C . ALA A 1 189 ? 5.185 -1.665 -22.095 1.00 96.62 189 ALA A C 1
ATOM 1472 O O . ALA A 1 189 ? 4.673 -2.657 -21.566 1.00 96.62 189 ALA A O 1
ATOM 1473 N N . PRO A 1 190 ? 6.000 -1.796 -23.164 1.00 97.69 190 PRO A N 1
ATOM 1474 C CA . PRO A 1 190 ? 6.460 -3.099 -23.637 1.00 97.69 190 PRO A CA 1
ATOM 1475 C C . PRO A 1 190 ? 7.153 -3.885 -22.517 1.00 97.69 190 PRO A C 1
ATOM 1477 O O . PRO A 1 190 ? 8.058 -3.370 -21.863 1.00 97.69 190 PRO A O 1
ATOM 1480 N N . GLN A 1 191 ? 6.768 -5.148 -22.329 1.00 97.50 191 GLN A N 1
ATOM 1481 C CA . GLN A 1 191 ? 7.252 -6.007 -21.237 1.00 97.50 191 GLN A CA 1
ATOM 1482 C C . GLN A 1 191 ? 8.781 -6.133 -21.175 1.00 97.50 191 GLN A C 1
ATOM 1484 O O . GLN A 1 191 ? 9.357 -6.239 -20.100 1.00 97.50 191 GLN A O 1
ATOM 1489 N N . THR A 1 192 ? 9.456 -6.074 -22.320 1.00 97.12 192 THR A N 1
ATOM 1490 C CA . THR A 1 192 ? 10.910 -6.236 -22.430 1.00 97.12 192 THR A CA 1
ATOM 1491 C C . THR A 1 192 ? 11.677 -4.916 -22.416 1.00 97.12 192 THR A C 1
ATOM 1493 O O . THR A 1 192 ? 12.890 -4.927 -22.603 1.00 97.12 192 THR A O 1
ATOM 1496 N N . ILE A 1 193 ? 11.017 -3.769 -22.216 1.00 96.94 193 ILE A N 1
ATOM 1497 C CA . ILE A 1 193 ? 11.670 -2.454 -22.328 1.00 96.94 193 ILE A CA 1
ATOM 1498 C C . ILE A 1 193 ? 12.851 -2.295 -21.363 1.00 96.94 193 ILE A C 1
ATOM 1500 O O . ILE A 1 193 ? 13.862 -1.695 -21.722 1.00 96.94 193 ILE A O 1
ATOM 1504 N N . TRP A 1 194 ? 12.760 -2.895 -20.174 1.00 97.44 194 TRP A N 1
ATOM 1505 C CA . TRP A 1 194 ? 13.810 -2.879 -19.154 1.00 97.44 194 TRP A CA 1
ATOM 1506 C C . TRP A 1 194 ? 15.098 -3.602 -19.587 1.00 97.44 194 TRP A C 1
ATOM 1508 O O . TRP A 1 194 ? 16.146 -3.389 -18.981 1.00 97.44 194 TRP A O 1
ATOM 1518 N N . LEU A 1 195 ? 15.045 -4.425 -20.643 1.00 97.25 195 LEU A N 1
ATOM 1519 C CA . LEU A 1 195 ? 16.217 -5.079 -21.229 1.00 97.25 195 LEU A CA 1
ATOM 1520 C C . LEU A 1 195 ? 17.017 -4.147 -22.149 1.00 97.25 195 LEU A C 1
ATOM 1522 O O . LEU A 1 195 ? 18.215 -4.359 -22.332 1.00 97.25 195 LEU A O 1
ATOM 1526 N N . THR A 1 196 ? 16.360 -3.164 -22.769 1.00 95.25 196 THR A N 1
ATOM 1527 C CA . THR A 1 196 ? 16.908 -2.445 -23.934 1.00 95.25 196 THR A CA 1
ATOM 1528 C C . THR A 1 196 ? 16.981 -0.934 -23.769 1.00 95.25 196 THR A C 1
ATOM 1530 O O . THR A 1 196 ? 17.808 -0.302 -24.419 1.00 95.25 196 THR A O 1
ATOM 1533 N N . ASP A 1 197 ? 16.104 -0.333 -22.963 1.00 94.75 197 ASP A N 1
ATOM 1534 C CA . ASP A 1 197 ? 16.014 1.121 -22.836 1.00 94.75 197 ASP A CA 1
ATOM 1535 C C . ASP A 1 197 ? 16.968 1.642 -21.740 1.00 94.75 197 ASP A C 1
ATOM 1537 O O . ASP A 1 197 ? 16.765 1.354 -20.556 1.00 94.75 197 ASP A O 1
ATOM 1541 N N . PRO A 1 198 ? 17.994 2.440 -22.094 1.00 91.75 198 PRO A N 1
ATOM 1542 C CA . PRO A 1 198 ? 18.969 2.956 -21.132 1.00 91.75 198 PRO A CA 1
ATOM 1543 C C . PRO A 1 198 ? 18.396 4.038 -20.203 1.00 91.75 198 PRO A C 1
ATOM 1545 O O . PRO A 1 198 ? 19.062 4.445 -19.252 1.00 91.75 198 PRO A O 1
ATOM 1548 N N . THR A 1 199 ? 17.187 4.539 -20.469 1.00 93.88 199 THR A N 1
ATOM 1549 C CA . THR A 1 199 ? 16.530 5.568 -19.646 1.00 93.88 199 THR A CA 1
ATOM 1550 C C . THR A 1 199 ? 15.753 4.989 -18.465 1.00 93.88 199 THR A C 1
ATOM 1552 O O . THR A 1 199 ? 15.306 5.751 -17.603 1.00 93.88 199 THR A O 1
ATOM 1555 N N . VAL A 1 200 ? 15.620 3.658 -18.403 1.00 97.50 200 VAL A N 1
ATOM 1556 C CA . VAL A 1 200 ? 14.926 2.946 -17.327 1.00 97.50 200 VAL A CA 1
ATOM 1557 C C . VAL A 1 200 ? 15.592 3.248 -15.991 1.00 97.50 200 VAL A C 1
ATOM 1559 O O . VAL A 1 200 ? 16.805 3.104 -15.823 1.00 97.50 200 VAL A O 1
ATOM 1562 N N . ARG A 1 201 ? 14.785 3.650 -15.009 1.00 98.12 201 ARG A N 1
ATOM 1563 C CA . ARG A 1 201 ? 15.232 3.821 -13.625 1.00 98.12 201 ARG A CA 1
ATOM 1564 C C . ARG A 1 201 ? 14.508 2.827 -12.743 1.00 98.12 201 ARG A C 1
ATOM 1566 O O . ARG A 1 201 ? 13.298 2.658 -12.852 1.00 98.12 201 ARG A O 1
ATOM 1573 N N . VAL A 1 202 ? 15.264 2.190 -11.859 1.00 98.06 202 VAL A N 1
ATOM 1574 C CA . VAL A 1 202 ? 14.729 1.257 -10.872 1.00 98.06 202 VAL A CA 1
ATOM 1575 C C . VAL A 1 202 ? 15.022 1.799 -9.485 1.00 98.06 202 VAL A C 1
ATOM 1577 O O . VAL A 1 202 ? 16.117 2.301 -9.220 1.00 98.06 202 VAL A O 1
ATOM 1580 N N . TYR A 1 203 ? 14.036 1.704 -8.605 1.00 97.62 203 TYR A N 1
ATOM 1581 C CA . TYR A 1 203 ? 14.161 2.042 -7.197 1.00 97.62 203 TYR A CA 1
ATOM 1582 C C . TYR A 1 203 ? 13.677 0.861 -6.370 1.00 97.62 203 TYR A C 1
ATOM 1584 O O . TYR A 1 203 ? 12.705 0.205 -6.746 1.00 97.62 203 TYR A O 1
ATOM 1592 N N . THR A 1 204 ? 14.329 0.613 -5.240 1.00 96.88 204 THR A N 1
ATOM 1593 C CA . THR A 1 204 ? 13.906 -0.411 -4.286 1.00 96.88 204 THR A CA 1
ATOM 1594 C C . THR A 1 204 ? 13.511 0.209 -2.955 1.00 96.88 204 THR A C 1
ATOM 1596 O O . THR A 1 204 ? 14.057 1.230 -2.528 1.00 96.88 204 THR A O 1
ATOM 1599 N N . TYR A 1 205 ? 12.529 -0.397 -2.301 1.00 93.25 205 TYR A N 1
ATOM 1600 C CA . TYR A 1 205 ? 12.091 -0.065 -0.950 1.00 93.25 205 TYR A CA 1
ATOM 1601 C C . TYR A 1 205 ? 11.759 -1.346 -0.189 1.00 93.25 205 TYR A C 1
ATOM 1603 O O . TYR A 1 205 ? 11.588 -2.402 -0.784 1.00 93.25 205 TYR A O 1
ATOM 1611 N N . ARG A 1 206 ? 11.639 -1.258 1.132 1.00 92.12 206 ARG A N 1
ATOM 1612 C CA . ARG A 1 206 ? 11.084 -2.319 1.974 1.00 92.12 206 ARG A CA 1
ATOM 1613 C C . ARG A 1 206 ? 9.693 -1.924 2.436 1.00 92.12 206 ARG A C 1
ATOM 1615 O O . ARG A 1 206 ? 9.396 -0.732 2.549 1.00 92.12 206 ARG A O 1
ATOM 1622 N N . ALA A 1 207 ? 8.872 -2.923 2.718 1.00 90.25 207 ALA A N 1
ATOM 1623 C CA . ALA A 1 207 ? 7.575 -2.743 3.343 1.00 90.25 207 ALA A CA 1
ATOM 1624 C C . ALA A 1 207 ? 7.537 -3.516 4.659 1.00 90.25 207 ALA A C 1
ATOM 1626 O O . ALA A 1 207 ? 8.013 -4.648 4.717 1.00 90.25 207 ALA A O 1
ATOM 1627 N N . ILE A 1 208 ? 6.947 -2.919 5.688 1.00 89.44 208 ILE A N 1
ATOM 1628 C CA . ILE A 1 208 ? 6.416 -3.682 6.814 1.00 89.44 208 ILE A CA 1
ATOM 1629 C C . ILE A 1 208 ? 4.929 -3.803 6.618 1.00 89.44 208 ILE A C 1
ATOM 1631 O O . ILE A 1 208 ? 4.234 -2.797 6.492 1.00 89.44 208 ILE A O 1
ATOM 1635 N N . VAL A 1 209 ? 4.487 -5.049 6.581 1.00 88.88 209 VAL A N 1
ATOM 1636 C CA . VAL A 1 209 ? 3.101 -5.427 6.381 1.00 88.88 209 VAL A CA 1
ATOM 1637 C C . VAL A 1 209 ? 2.590 -5.985 7.696 1.00 88.88 209 VAL A C 1
ATOM 1639 O O . VAL A 1 209 ? 3.292 -6.757 8.347 1.00 88.88 209 VAL A O 1
ATOM 1642 N N . PHE A 1 210 ? 1.402 -5.550 8.087 1.00 88.12 210 PHE A N 1
ATOM 1643 C CA . PHE A 1 210 ? 0.665 -6.121 9.204 1.00 88.12 210 PHE A CA 1
ATOM 1644 C C . PHE A 1 210 ? -0.831 -6.115 8.897 1.00 88.12 210 PHE A C 1
ATOM 1646 O O . PHE A 1 210 ? -1.320 -5.281 8.124 1.00 88.12 210 PHE A O 1
ATOM 1653 N N . GLU A 1 211 ? -1.556 -7.064 9.470 1.00 88.38 211 GLU A N 1
ATOM 1654 C CA . GLU A 1 211 ? -2.973 -7.301 9.202 1.00 88.38 211 GLU A CA 1
ATOM 1655 C C . GLU A 1 211 ? -3.786 -7.591 10.470 1.00 88.38 211 GLU A C 1
ATOM 1657 O O . GLU A 1 211 ? -3.258 -7.983 11.506 1.00 88.38 211 GLU A O 1
ATOM 1662 N N . GLU A 1 212 ? -5.105 -7.396 10.394 1.00 78.31 212 GLU A N 1
ATOM 1663 C CA . GLU A 1 212 ? -5.999 -7.512 11.561 1.00 78.31 212 GLU A CA 1
ATOM 1664 C C . GLU A 1 212 ? -5.993 -8.886 12.242 1.00 78.31 212 GLU A C 1
ATOM 1666 O O . GLU A 1 212 ? -6.244 -8.971 13.442 1.00 78.31 212 GLU A O 1
ATOM 1671 N N . ASP A 1 213 ? -5.712 -9.966 11.513 1.00 71.38 213 ASP A N 1
ATOM 1672 C CA . ASP A 1 213 ? -5.718 -11.311 12.099 1.00 71.38 213 ASP A CA 1
ATOM 1673 C C . ASP A 1 213 ? -4.518 -11.534 13.047 1.00 71.38 213 ASP A C 1
ATOM 1675 O O . ASP A 1 213 ? -4.593 -12.398 13.918 1.00 71.38 213 ASP A O 1
ATOM 1679 N N . GLU A 1 214 ? -3.451 -10.727 12.945 1.00 61.31 214 GLU A N 1
ATOM 1680 C CA . GLU A 1 214 ? -2.294 -10.776 13.858 1.00 61.31 214 GLU A CA 1
ATOM 1681 C C . GLU A 1 214 ? -2.612 -10.218 15.254 1.00 61.31 214 GLU A C 1
ATOM 1683 O O . GLU A 1 214 ? -2.000 -10.632 16.239 1.00 61.31 214 GLU A O 1
ATOM 1688 N N . PHE A 1 215 ? -3.569 -9.290 15.348 1.00 53.69 215 PHE A N 1
ATOM 1689 C CA . PHE A 1 215 ? -3.901 -8.567 16.585 1.00 53.69 215 PHE A CA 1
ATOM 1690 C C . PHE A 1 215 ? -5.342 -8.804 17.064 1.00 53.69 215 PHE A C 1
ATOM 1692 O O . PHE A 1 215 ? -5.720 -8.353 18.145 1.00 53.69 215 PHE A O 1
ATOM 1699 N N . GLY A 1 216 ? -6.135 -9.554 16.291 1.00 40.88 216 GLY A N 1
ATOM 1700 C CA . GLY A 1 216 ? -7.560 -9.760 16.526 1.00 40.88 216 GLY A CA 1
ATOM 1701 C C . GLY A 1 216 ? -8.398 -8.531 16.156 1.00 40.88 216 GLY A C 1
ATOM 1702 O O . GLY A 1 216 ? -7.922 -7.399 16.113 1.00 40.88 216 GLY A O 1
ATOM 1703 N N . ARG A 1 217 ? -9.693 -8.740 15.888 1.00 37.75 217 ARG A N 1
ATOM 1704 C CA . ARG A 1 217 ? -10.637 -7.627 15.707 1.00 37.75 217 ARG A CA 1
ATOM 1705 C C . ARG A 1 217 ? -10.818 -6.883 17.028 1.00 37.75 217 ARG A C 1
ATOM 1707 O O . ARG A 1 217 ? -11.377 -7.444 17.968 1.00 37.75 217 ARG A O 1
ATOM 1714 N N . ILE A 1 218 ? -10.431 -5.611 17.067 1.00 40.56 218 ILE A N 1
ATOM 1715 C CA . ILE A 1 218 ? -10.727 -4.710 18.184 1.00 40.56 218 ILE A CA 1
ATOM 1716 C C . ILE A 1 218 ? -11.921 -3.842 17.771 1.00 40.56 218 ILE A C 1
ATOM 1718 O O . ILE A 1 218 ? -11.880 -3.132 16.768 1.00 40.56 218 ILE A O 1
ATOM 1722 N N . ALA A 1 219 ? -13.030 -3.964 18.501 1.00 34.81 219 ALA A N 1
ATOM 1723 C CA . ALA A 1 219 ? -14.278 -3.281 18.180 1.00 34.81 219 ALA A CA 1
ATOM 1724 C C . ALA A 1 219 ? -14.156 -1.766 18.414 1.00 34.81 219 ALA A C 1
ATOM 1726 O O . ALA A 1 219 ? -13.915 -1.328 19.538 1.00 34.81 219 ALA A O 1
ATOM 1727 N N . VAL A 1 220 ? -14.385 -0.968 17.370 1.00 37.47 220 VAL A N 1
ATOM 1728 C CA . VAL A 1 220 ? -14.546 0.487 17.477 1.00 37.47 220 VAL A CA 1
ATOM 1729 C C . VAL A 1 220 ? -16.045 0.783 17.436 1.00 37.47 220 VAL A C 1
ATOM 1731 O O . VAL A 1 220 ? -16.707 0.565 16.425 1.00 37.47 220 VAL A O 1
ATOM 1734 N N . GLY A 1 221 ? -16.614 1.197 18.570 1.00 32.84 221 GLY A N 1
ATOM 1735 C CA . GLY A 1 221 ? -18.023 1.593 18.651 1.00 32.84 221 GLY A CA 1
ATOM 1736 C C . GLY A 1 221 ? -18.312 2.887 17.878 1.00 32.84 221 GLY A C 1
ATOM 1737 O O . GLY A 1 221 ? -17.408 3.670 17.597 1.00 32.84 221 GLY A O 1
ATOM 1738 N N . SER A 1 222 ? -19.589 3.148 17.592 1.00 32.84 222 SER A N 1
ATOM 1739 C CA . SER A 1 222 ? -20.076 4.316 16.831 1.00 32.84 222 SER A CA 1
ATOM 1740 C C . SER A 1 222 ? -19.858 5.683 17.502 1.00 32.84 222 SER A C 1
ATOM 1742 O O . SER A 1 222 ? -20.193 6.705 16.920 1.00 32.84 222 SER A O 1
ATOM 1744 N N . GLY A 1 223 ? -19.311 5.726 18.717 1.00 36.25 223 GLY A N 1
ATOM 1745 C CA . GLY A 1 223 ? -19.042 6.968 19.446 1.00 36.25 223 GLY A CA 1
ATOM 1746 C C . GLY A 1 223 ? -17.949 6.796 20.491 1.00 36.25 223 GLY A C 1
ATOM 1747 O O . GLY A 1 223 ? -18.176 7.132 21.642 1.00 36.25 223 GLY A O 1
ATOM 1748 N N . GLY A 1 224 ? -16.841 6.142 20.130 1.00 33.28 224 GLY A N 1
ATOM 1749 C CA . GLY A 1 224 ? -15.820 5.644 21.067 1.00 33.28 224 GLY A CA 1
ATOM 1750 C C . GLY A 1 224 ? -15.087 6.677 21.960 1.00 33.28 224 GLY A C 1
ATOM 1751 O O . GLY A 1 224 ? -15.542 7.788 22.195 1.00 33.28 224 GLY A O 1
ATOM 1752 N N . ALA A 1 225 ? -13.926 6.282 22.490 1.00 37.59 225 ALA A N 1
ATOM 1753 C CA . ALA A 1 225 ? -13.118 7.019 23.471 1.00 37.59 225 ALA A CA 1
ATOM 1754 C C . ALA A 1 225 ? -11.685 7.286 22.953 1.00 37.59 225 ALA A C 1
ATOM 1756 O O . ALA A 1 225 ? -11.195 6.529 22.115 1.00 37.59 225 ALA A O 1
ATOM 1757 N N . VAL A 1 226 ? -11.005 8.324 23.465 1.00 36.12 226 VAL A N 1
ATOM 1758 C CA . VAL A 1 226 ? -9.576 8.608 23.182 1.00 36.12 226 VAL A CA 1
ATOM 1759 C C . VAL A 1 226 ? -8.722 8.181 24.373 1.00 36.12 226 VAL A C 1
ATOM 1761 O O . VAL A 1 226 ? -9.084 8.471 25.515 1.00 36.12 226 VAL A O 1
ATOM 1764 N N . ALA A 1 227 ? -7.593 7.517 24.107 1.00 33.88 227 ALA A N 1
ATOM 1765 C CA . ALA A 1 227 ? -6.570 7.171 25.092 1.00 33.88 227 ALA A CA 1
ATOM 1766 C C . ALA A 1 227 ? -5.262 7.922 24.802 1.00 33.88 227 ALA A C 1
ATOM 1768 O O . ALA A 1 227 ? -4.637 7.689 23.771 1.00 33.88 227 ALA A O 1
ATOM 1769 N N . GLY A 1 228 ? -4.845 8.776 25.740 1.00 29.67 228 GLY A N 1
ATOM 1770 C CA . GLY A 1 228 ? -3.558 9.471 25.725 1.00 29.67 228 GLY A CA 1
ATOM 1771 C C . GLY A 1 228 ? -2.644 9.014 26.875 1.00 29.67 228 GLY A C 1
ATOM 1772 O O . GLY A 1 228 ? -3.049 8.210 27.722 1.00 29.67 228 GLY A O 1
ATOM 1773 N N . PRO A 1 229 ? -1.411 9.548 26.987 1.00 27.92 229 PRO A N 1
ATOM 1774 C CA . PRO A 1 229 ? -0.474 9.221 28.075 1.00 27.92 229 PRO A CA 1
ATOM 1775 C C . PRO A 1 229 ? -1.007 9.545 29.485 1.00 27.92 229 PRO A C 1
ATOM 1777 O O . PRO A 1 229 ? -0.460 9.064 30.476 1.00 27.92 229 PRO A O 1
ATOM 1780 N N . ASN A 1 230 ? -2.098 10.311 29.575 1.00 31.20 230 ASN A N 1
ATOM 1781 C CA . ASN A 1 230 ? -2.802 10.655 30.812 1.00 31.20 230 ASN A CA 1
ATOM 1782 C C . ASN A 1 230 ? -4.037 9.768 31.082 1.00 31.20 230 ASN A C 1
ATOM 1784 O O . ASN A 1 230 ? -4.881 10.125 31.904 1.00 31.20 230 ASN A O 1
ATOM 1788 N N . GLY A 1 231 ? -4.150 8.621 30.408 1.00 30.78 231 GLY A N 1
ATOM 1789 C CA . GLY A 1 231 ? -5.314 7.742 30.478 1.00 30.78 231 GLY A CA 1
ATOM 1790 C C . GLY A 1 231 ? -6.349 8.063 29.403 1.00 30.78 231 GLY A C 1
ATOM 1791 O O . GLY A 1 231 ? -6.163 8.951 28.571 1.00 30.78 231 GLY A O 1
ATOM 1792 N N . ALA A 1 232 ? -7.438 7.301 29.407 1.00 34.25 232 ALA A N 1
ATOM 1793 C CA . ALA A 1 232 ? -8.479 7.424 28.406 1.00 34.25 232 ALA A CA 1
ATOM 1794 C C . ALA A 1 232 ? -9.711 8.134 28.945 1.00 34.25 232 ALA A C 1
ATOM 1796 O O . ALA A 1 232 ? -10.151 7.885 30.068 1.00 34.25 232 ALA A O 1
ATOM 1797 N N . ARG A 1 233 ? -10.282 9.012 28.126 1.00 33.75 233 ARG A N 1
ATOM 1798 C CA . ARG A 1 233 ? -11.548 9.679 28.417 1.00 33.75 233 ARG A CA 1
ATOM 1799 C C . ARG A 1 233 ? -12.623 9.087 27.520 1.00 33.75 233 ARG A C 1
ATOM 1801 O O . ARG A 1 233 ? -12.567 9.221 26.300 1.00 33.75 233 ARG A O 1
ATOM 1808 N N . ILE A 1 234 ? -13.591 8.419 28.151 1.00 32.44 234 ILE A N 1
ATOM 1809 C CA . ILE A 1 234 ? -14.847 8.038 27.504 1.00 32.44 234 ILE A CA 1
ATOM 1810 C C . ILE A 1 234 ? -15.638 9.316 27.258 1.00 32.44 234 ILE A C 1
ATOM 1812 O O . ILE A 1 234 ? -15.925 10.065 28.190 1.00 32.44 234 ILE A O 1
ATOM 1816 N N . VAL A 1 235 ? -15.969 9.554 25.994 1.00 34.16 235 VAL A N 1
ATOM 1817 C CA . VAL A 1 235 ? -16.814 10.665 25.566 1.00 34.16 235 VAL A CA 1
ATOM 1818 C C . VAL A 1 235 ? -17.915 10.088 24.683 1.00 34.16 235 VAL A C 1
ATOM 1820 O O . VAL A 1 235 ? -17.987 10.354 23.490 1.00 34.16 235 VAL A O 1
ATOM 1823 N N . GLY A 1 236 ? -18.744 9.221 25.268 1.00 34.09 236 GLY A N 1
ATOM 1824 C CA . GLY A 1 236 ? -19.876 8.643 24.555 1.00 34.09 236 GLY A CA 1
ATOM 1825 C C . GLY A 1 236 ? -20.316 7.272 25.049 1.00 34.09 236 GLY A C 1
ATOM 1826 O O . GLY A 1 236 ? -19.669 6.622 25.866 1.00 34.09 236 GLY A O 1
ATOM 1827 N N . ASN A 1 237 ? -21.458 6.851 24.520 1.00 31.78 237 ASN A N 1
ATOM 1828 C CA . ASN A 1 237 ? -22.194 5.658 24.906 1.00 31.78 237 ASN A CA 1
ATOM 1829 C C . ASN A 1 237 ? -22.078 4.608 23.792 1.00 31.78 237 ASN A C 1
ATOM 1831 O O . ASN A 1 237 ? -22.645 4.802 22.718 1.00 31.78 237 ASN A O 1
ATOM 1835 N N . ALA A 1 238 ? -21.396 3.481 24.031 1.00 31.48 238 ALA A N 1
ATOM 1836 C CA . ALA A 1 238 ? -21.412 2.359 23.089 1.00 31.48 238 ALA A CA 1
ATOM 1837 C C . ALA A 1 238 ? -21.470 0.983 23.776 1.00 31.48 238 ALA A C 1
ATOM 1839 O O . ALA A 1 238 ? -20.556 0.626 24.513 1.00 31.48 238 ALA A O 1
ATOM 1840 N N . VAL A 1 239 ? -22.492 0.182 23.434 1.00 29.89 239 VAL A N 1
ATOM 1841 C CA . VAL A 1 239 ? -22.425 -1.293 23.371 1.00 29.89 239 VAL A CA 1
ATOM 1842 C C . VAL A 1 239 ? -23.223 -1.782 22.159 1.00 29.89 239 VAL A C 1
ATOM 1844 O O . VAL A 1 239 ? -24.301 -1.280 21.847 1.00 29.89 239 VAL A O 1
ATOM 1847 N N . TRP A 1 240 ? -22.678 -2.786 21.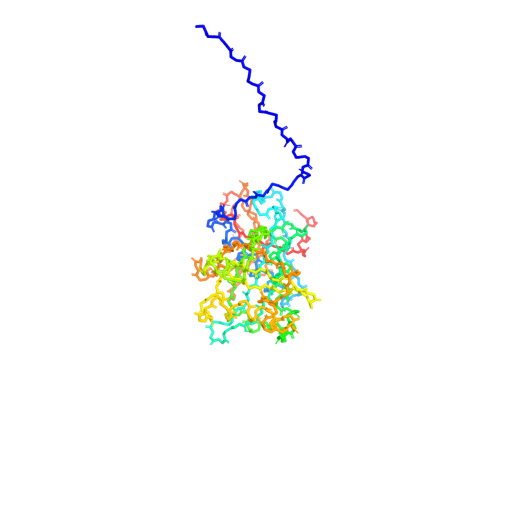474 1.00 32.91 240 TRP A N 1
ATOM 1848 C CA . TRP A 1 240 ? -23.294 -3.447 20.329 1.00 32.91 240 TRP A CA 1
ATOM 1849 C C . TRP A 1 240 ? -24.505 -4.288 20.770 1.00 32.91 240 TRP A C 1
ATOM 1851 O O . TRP A 1 240 ? -24.378 -5.199 21.588 1.00 32.91 240 TRP A O 1
ATOM 1861 N N . GLY A 1 241 ? -25.694 -3.964 20.257 1.00 31.72 241 GLY A N 1
ATOM 1862 C CA . GLY A 1 241 ? -26.911 -4.775 20.414 1.00 31.72 241 GLY A CA 1
ATOM 1863 C C . GLY A 1 241 ? -27.519 -4.879 21.823 1.00 31.72 241 GLY A C 1
ATOM 1864 O O . GLY A 1 241 ? -28.534 -5.553 21.972 1.00 31.72 241 GLY A O 1
ATOM 1865 N N . THR A 1 242 ? -26.961 -4.217 22.843 1.00 29.92 242 THR A N 1
ATOM 1866 C CA . THR A 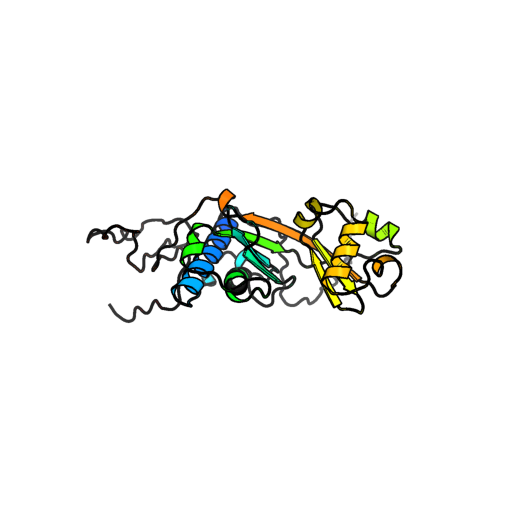1 242 ? -27.472 -4.244 24.230 1.00 29.92 242 THR A CA 1
ATOM 1867 C C . THR A 1 242 ? -27.663 -2.813 24.748 1.00 29.92 242 THR A C 1
ATOM 1869 O O . THR A 1 242 ? -26.770 -1.995 24.525 1.00 29.92 242 THR A O 1
ATOM 1872 N N . PRO A 1 243 ? -28.770 -2.471 25.441 1.00 28.52 243 PRO A N 1
ATOM 1873 C CA . PRO A 1 243 ? -28.899 -1.170 26.093 1.00 28.52 243 PRO A CA 1
ATOM 1874 C C . PRO A 1 243 ? -27.805 -0.997 27.151 1.00 28.52 243 PRO A C 1
ATOM 1876 O O . PRO A 1 243 ? -27.581 -1.894 27.964 1.00 28.52 243 PRO A O 1
ATOM 1879 N N . LEU A 1 244 ? -27.141 0.158 27.150 1.00 31.31 244 LEU A N 1
ATOM 1880 C CA . LEU A 1 244 ? -26.199 0.539 28.201 1.00 31.31 244 LEU A CA 1
ATOM 1881 C C . LEU A 1 244 ? -26.930 0.635 29.552 1.00 31.31 244 LEU A C 1
ATOM 1883 O O . LEU A 1 244 ? -27.974 1.293 29.615 1.00 31.31 244 LEU A O 1
ATOM 1887 N N . PRO A 1 245 ? -26.412 0.021 30.633 1.00 30.78 245 PRO A N 1
ATOM 1888 C CA . PRO A 1 245 ? -26.889 0.306 31.980 1.00 30.78 245 PRO A CA 1
ATOM 1889 C C . PRO A 1 245 ? -26.652 1.785 32.294 1.00 30.78 245 PRO A C 1
ATOM 1891 O O . PRO A 1 245 ? -25.622 2.340 31.918 1.00 30.78 245 PRO A O 1
ATOM 1894 N N . SER A 1 246 ? -27.574 2.415 33.020 1.00 31.84 246 SER A N 1
ATOM 1895 C CA . SER A 1 246 ? -27.547 3.848 33.352 1.00 31.84 246 SER A CA 1
ATOM 1896 C C . SER A 1 246 ? -26.351 4.317 34.200 1.00 31.84 246 SER A C 1
ATOM 1898 O O . SER A 1 246 ? -26.302 5.495 34.529 1.00 31.84 246 SER A O 1
ATOM 1900 N N . ASP A 1 247 ? -25.389 3.440 34.512 1.00 33.19 247 ASP A N 1
ATOM 1901 C CA . ASP A 1 247 ? -24.297 3.684 35.466 1.00 33.19 247 ASP A CA 1
ATOM 1902 C C . ASP A 1 247 ? -22.876 3.431 34.915 1.00 33.19 247 ASP A C 1
ATOM 1904 O O . ASP A 1 247 ? -21.914 3.466 35.676 1.00 33.19 247 ASP A O 1
ATOM 1908 N N . THR A 1 248 ? -22.673 3.188 33.615 1.00 38.16 248 THR A N 1
ATOM 1909 C CA . THR A 1 248 ? -21.324 2.882 33.081 1.00 38.16 248 THR A CA 1
ATOM 1910 C C . THR A 1 248 ? -20.660 4.066 32.384 1.00 38.16 248 THR A C 1
ATOM 1912 O O . THR A 1 248 ? -20.315 3.995 31.205 1.00 38.16 248 THR A O 1
ATOM 1915 N N . ALA A 1 249 ? -20.433 5.146 33.130 1.00 36.50 249 ALA A N 1
ATOM 1916 C CA . ALA A 1 249 ? -19.260 5.980 32.887 1.00 36.50 249 ALA A CA 1
ATOM 1917 C C . ALA A 1 249 ? -18.054 5.282 33.549 1.00 36.50 249 ALA A C 1
ATOM 1919 O O . ALA A 1 249 ? -18.202 4.754 34.652 1.00 36.50 249 ALA A O 1
ATOM 1920 N N . PRO A 1 250 ? -16.867 5.228 32.923 1.00 34.53 250 PRO A N 1
ATOM 1921 C CA . PRO A 1 250 ? -15.683 4.744 33.622 1.00 34.53 250 PRO A CA 1
ATOM 1922 C C . PRO A 1 250 ? -15.417 5.660 34.817 1.00 34.53 250 PRO A C 1
ATOM 1924 O O . PRO A 1 250 ? -15.516 6.885 34.698 1.00 34.53 250 PRO A O 1
ATOM 1927 N N . GLU A 1 251 ? -15.051 5.085 35.962 1.00 33.00 251 GLU A N 1
ATOM 1928 C CA . GLU A 1 251 ? -14.654 5.915 37.092 1.00 33.00 251 GLU A CA 1
ATOM 1929 C C . GLU A 1 251 ? -13.433 6.771 36.707 1.00 33.00 251 GLU A C 1
ATOM 1931 O O . GLU A 1 251 ? -12.527 6.276 36.012 1.00 33.00 251 GLU A O 1
ATOM 1936 N N . PRO A 1 252 ? -13.383 8.046 37.140 1.00 32.59 252 PRO A N 1
ATOM 1937 C CA . PRO A 1 252 ? -12.217 8.899 36.956 1.00 32.59 252 PRO A CA 1
ATOM 1938 C C . PRO A 1 252 ? -10.940 8.177 37.418 1.00 32.59 252 PRO A C 1
ATOM 1940 O O . PRO A 1 252 ? -10.792 7.868 38.596 1.00 32.59 252 PRO A O 1
ATOM 1943 N N . GLY A 1 253 ? -10.015 7.897 36.492 1.00 30.81 253 GLY A N 1
ATOM 1944 C CA . GLY A 1 253 ? -8.762 7.178 36.780 1.00 30.81 253 GLY A CA 1
ATOM 1945 C C . GLY A 1 253 ? -8.663 5.749 36.227 1.00 30.81 253 GLY A C 1
ATOM 1946 O O . GLY A 1 253 ? -7.633 5.101 36.417 1.00 30.81 253 GLY A O 1
ATOM 1947 N N . THR A 1 254 ? -9.673 5.257 35.503 1.00 32.75 254 THR A N 1
ATOM 1948 C CA . THR A 1 254 ? -9.592 3.970 34.786 1.00 32.75 254 THR A CA 1
ATOM 1949 C C . THR A 1 254 ? -8.600 4.055 33.612 1.00 32.75 254 THR A C 1
ATOM 1951 O O . THR A 1 254 ? -8.736 4.895 32.723 1.00 32.75 254 THR A O 1
ATOM 1954 N N . ARG A 1 255 ? -7.587 3.179 33.586 1.00 29.69 255 ARG A N 1
ATOM 1955 C CA . ARG A 1 255 ? -6.571 3.098 32.520 1.00 29.69 255 ARG A CA 1
ATOM 1956 C C . ARG A 1 255 ? -7.114 2.242 31.366 1.00 29.69 255 ARG A C 1
ATOM 1958 O O . ARG A 1 255 ? -7.225 1.034 31.533 1.00 29.69 255 ARG A O 1
ATOM 1965 N N . LEU A 1 256 ? -7.471 2.847 30.228 1.00 35.47 256 LEU A N 1
ATOM 1966 C CA . LEU A 1 256 ? -7.773 2.099 28.994 1.00 35.47 256 LEU A CA 1
ATOM 1967 C C . LEU A 1 256 ? -6.515 1.998 28.120 1.00 35.47 256 LEU A C 1
ATOM 1969 O O . LEU A 1 256 ? -5.643 2.868 28.174 1.00 35.47 256 LEU A O 1
ATOM 1973 N N . GLU A 1 257 ? -6.430 0.919 27.345 1.00 31.81 257 GLU A N 1
ATOM 1974 C CA . GLU A 1 257 ? -5.279 0.597 26.499 1.00 31.81 257 GLU A CA 1
ATOM 1975 C C . GLU A 1 257 ? -5.055 1.657 25.393 1.00 31.81 257 GLU A C 1
ATOM 1977 O O . GLU A 1 257 ? -6.021 2.202 24.852 1.00 31.81 257 GLU A O 1
ATOM 1982 N N . PRO A 1 258 ? -3.794 1.965 25.040 1.00 31.70 258 PRO A N 1
ATOM 1983 C CA . PRO A 1 258 ? -3.374 3.236 24.431 1.00 31.70 258 PRO A CA 1
ATOM 1984 C C . PRO A 1 258 ? -3.758 3.484 22.955 1.00 31.70 258 PRO A C 1
ATOM 1986 O O . PRO A 1 258 ? -3.126 4.316 22.312 1.00 31.70 258 PRO A O 1
ATOM 1989 N N . LEU A 1 259 ? -4.739 2.777 22.374 1.00 33.62 259 LEU A N 1
ATOM 1990 C CA . LEU A 1 259 ? -4.844 2.665 20.909 1.00 33.62 259 LEU A CA 1
ATOM 1991 C C . LEU A 1 259 ? -6.249 2.809 20.283 1.00 33.62 259 LEU A C 1
ATOM 1993 O O . LEU A 1 259 ? -6.564 2.118 19.309 1.00 33.62 259 LEU A O 1
ATOM 1997 N N . LEU A 1 260 ? -7.090 3.704 20.806 1.00 38.44 260 LEU A N 1
ATOM 1998 C CA . LEU A 1 260 ? -8.473 3.914 20.340 1.00 38.44 260 LEU A CA 1
ATOM 1999 C C . LEU A 1 260 ? -8.681 5.316 19.711 1.00 38.44 260 LEU A C 1
ATOM 2001 O O . LEU A 1 260 ? -7.996 6.264 20.083 1.00 38.44 260 LEU A O 1
ATOM 2005 N N . ILE A 1 261 ? -9.570 5.437 18.711 1.00 39.19 261 ILE A N 1
ATOM 2006 C CA . ILE A 1 261 ? -9.590 6.504 17.674 1.00 39.19 261 ILE A CA 1
ATOM 2007 C C . ILE A 1 261 ? -11.007 7.053 17.445 1.00 39.19 261 ILE A C 1
ATOM 2009 O O . ILE A 1 261 ? -11.913 6.221 17.380 1.00 39.19 261 ILE A O 1
ATOM 2013 N N . LEU A 1 262 ? -11.200 8.388 17.260 1.00 45.12 262 LEU A N 1
ATOM 2014 C CA . LEU A 1 262 ? -12.539 9.026 17.145 1.00 45.12 262 LEU A CA 1
ATOM 2015 C C . LEU A 1 262 ? -12.827 10.088 16.056 1.00 45.12 262 LEU A C 1
ATOM 2017 O O . LEU A 1 262 ? -11.917 10.396 15.325 1.00 45.12 262 LEU A O 1
ATOM 2021 N N . SER A 1 263 ? -14.092 10.564 15.883 1.00 34.31 263 SER A N 1
ATOM 2022 C CA . SER A 1 263 ? -14.744 11.255 14.713 1.00 34.31 263 SER A CA 1
ATOM 2023 C C . SER A 1 263 ? -14.933 12.776 14.917 1.00 34.31 263 SER A C 1
ATOM 2025 O O . SER A 1 263 ? -15.016 13.194 16.067 1.00 34.31 263 SER A O 1
ATOM 2027 N N . PRO A 1 264 ? -15.053 13.609 13.856 1.00 30.52 264 PRO A N 1
ATOM 2028 C CA . PRO A 1 264 ? -15.240 15.067 13.923 1.00 30.52 264 PRO A CA 1
ATOM 2029 C C . PRO A 1 264 ? -16.552 15.586 14.540 1.00 30.52 264 PRO A C 1
ATOM 2031 O O . PRO A 1 264 ? -16.573 16.745 14.943 1.00 30.52 264 PRO A O 1
ATOM 2034 N N . ASP A 1 265 ? -17.615 14.785 14.657 1.00 30.81 265 ASP A N 1
ATOM 2035 C CA . ASP A 1 265 ? -18.932 15.267 15.134 1.00 30.81 265 ASP A CA 1
ATOM 2036 C C . ASP A 1 265 ? -19.071 15.356 16.672 1.00 30.81 265 ASP A C 1
ATOM 2038 O O . ASP A 1 265 ? -20.167 15.525 17.207 1.00 30.81 265 ASP A O 1
ATOM 2042 N N . SER A 1 266 ? -17.971 15.254 17.422 1.00 33.19 266 SER A N 1
ATOM 2043 C CA . SER A 1 266 ? -17.966 15.355 18.886 1.00 33.19 266 SER A CA 1
ATOM 2044 C C . SER A 1 266 ? -17.907 16.815 19.362 1.00 33.19 266 SER A C 1
ATOM 2046 O O . SER A 1 266 ? -16.883 17.268 19.878 1.00 33.19 266 SER A O 1
ATOM 2048 N N . ASP A 1 267 ? -18.997 17.564 19.185 1.00 24.06 267 ASP A N 1
ATOM 2049 C CA . ASP A 1 267 ? -19.202 18.856 19.853 1.00 24.06 267 ASP A CA 1
ATOM 2050 C C . ASP A 1 267 ? -19.744 18.608 21.273 1.00 24.06 267 ASP A C 1
ATOM 2052 O O . ASP A 1 267 ? -20.858 18.116 21.453 1.00 24.06 267 ASP A O 1
ATOM 2056 N N . ILE A 1 268 ? -18.942 18.923 22.295 1.00 29.23 268 ILE A N 1
ATOM 2057 C CA . ILE A 1 268 ? -19.426 19.109 23.671 1.00 29.23 268 ILE A CA 1
ATOM 2058 C C . ILE A 1 268 ? -19.045 20.518 24.100 1.00 29.23 268 ILE A C 1
ATOM 2060 O O . ILE A 1 268 ? -18.153 20.756 24.917 1.00 29.23 268 ILE A O 1
ATOM 2064 N N . SER A 1 269 ? -19.741 21.483 23.523 1.00 26.28 269 SER A N 1
ATOM 2065 C CA . SER A 1 269 ? -19.965 22.755 24.181 1.00 26.28 269 SER A CA 1
ATOM 2066 C C . SER A 1 269 ? -20.952 22.549 25.346 1.00 26.28 269 SER A C 1
ATOM 2068 O O . SER A 1 269 ? -22.087 22.128 25.163 1.00 26.28 269 SER A O 1
ATOM 2070 N N . HIS A 1 270 ? -20.481 22.883 26.554 1.00 26.55 270 HIS A N 1
ATOM 2071 C CA . HIS A 1 270 ? -21.227 23.048 27.811 1.00 26.55 270 HIS A CA 1
ATOM 2072 C C . HIS A 1 270 ? -21.880 21.811 28.461 1.00 26.55 270 HIS A C 1
ATOM 2074 O O . HIS A 1 270 ? -23.019 21.471 28.153 1.00 26.55 270 HIS A O 1
ATOM 2080 N N . GLN A 1 271 ? -21.231 21.283 29.511 1.00 27.53 271 GLN A N 1
ATOM 2081 C CA . GLN A 1 271 ? -21.773 21.220 30.886 1.00 27.53 271 GLN A CA 1
ATOM 2082 C C . GLN A 1 271 ? -20.712 20.766 31.892 1.00 27.53 271 GLN A C 1
ATOM 2084 O O . GLN A 1 271 ? -19.986 19.795 31.595 1.00 27.53 271 GLN A O 1
#

Sequence (271 aa):
MRKWFACILFLTVLLCGMRIYPVENFAPEERAYLLNLARAALDWSVRDGNAPSVDSAELPETLREKAGCFVTLTHRTAGLRGCMGSLTASEPLYKQVIDKTITAAHRDPRFEPVLPDELGDIKISVSILTVPKRLFFESPSSLLRSLTPGTDGVVIETRFGSSTFLPQVWDDLPDKSMFLSQLCAKHGAPQTIWLTDPTVRVYTYRAIVFEEDEFGRIAVGSGGAVAGPNGARIVGNAVWGTPLPSDTAPEPGTRLEPLLILSPDSDISHQ

Radius of gyration: 22.7 Å; chains: 1; bounding box: 82×40×61 Å

pLDDT: mean 73.58, std 26.58, range [24.06, 98.12]